Protein AF-0000000074697049 (afdb_homodimer)

Solvent-accessible surface area (backbone atoms only — not comparable to full-atom values): 15448 Å² total; per-residue (Å²): 110,64,65,55,46,63,65,65,54,44,78,46,53,39,81,73,43,80,44,75,39,44,34,41,34,37,34,29,29,38,35,47,83,48,78,50,43,39,83,18,16,36,36,32,37,38,38,30,46,59,57,49,53,80,38,57,52,47,59,34,36,73,32,64,68,71,46,24,33,32,31,96,80,17,44,59,73,53,65,72,48,30,87,90,58,46,51,61,83,63,48,69,65,58,54,52,49,53,48,52,49,40,72,70,51,67,53,55,90,63,43,61,26,61,70,49,15,47,34,48,72,77,35,45,69,60,35,44,50,51,22,33,54,42,24,70,72,50,28,41,78,59,77,84,130,110,64,66,56,46,63,65,65,54,44,78,47,54,40,80,73,44,80,45,77,39,45,36,43,32,38,34,29,30,39,37,48,83,48,78,48,43,40,82,16,16,34,36,31,38,38,38,30,46,60,55,48,54,80,39,57,53,46,58,33,34,74,33,64,66,72,45,23,32,31,32,96,82,17,45,59,72,53,67,71,49,31,85,89,57,45,50,61,82,63,48,70,65,56,53,51,48,53,49,52,48,40,72,71,50,68,51,56,91,62,45,62,26,61,70,48,16,48,34,49,73,77,36,46,67,61,35,42,53,51,22,32,52,42,26,70,72,50,27,41,80,60,77,84,130

Secondary structure (DSSP, 8-state):
-HHHHHHTT-TTEEEEEEEEEEEEEEEEEE---STTTTTSBEEEEEEE-TTTTTS--EEEESS----TTB-TTSBB--GGGSTTT--TT--HHHHHHHHHHHHHS--TTS-SSHHHHHHHHH-HHHHHHHHHHHHHHHSBPPPP-/-HHHHHHTT-TTEEEEEEEEEEEEEEEEEE---STTTTTSBEEEEEEE-TTTTTS--EEEESS----TTB-TTSBB--GGGSTTT--TT--HHHHHHHHHHHHHS--TTS-SSHHHHHHHHH-HHHHHHHHHHHHHHHSBPPPP-

Structure (mmCIF, N/CA/C/O backbone):
data_AF-0000000074697049-model_v1
#
loop_
_entity.id
_entity.type
_entity.pdbx_description
1 polymer 'E2 ubiquitin-conjugating enzyme'
#
loop_
_atom_site.group_PDB
_atom_site.id
_atom_site.type_symbol
_atom_site.label_atom_id
_atom_site.label_alt_id
_atom_site.label_comp_id
_atom_site.label_asym_id
_atom_site.label_entity_id
_atom_site.label_seq_id
_atom_site.pdbx_PDB_ins_code
_atom_site.Cartn_x
_atom_site.Cartn_y
_atom_site.Cartn_z
_atom_site.occupancy
_atom_site.B_iso_or_equiv
_atom_site.auth_seq_id
_atom_site.auth_comp_id
_atom_site.auth_asym_id
_atom_site.auth_atom_id
_atom_site.pdbx_PDB_model_num
ATOM 1 N N . GLU A 1 1 ? -8.68 19.828 -8.781 1 67.31 1 GLU A N 1
ATOM 2 C CA . GLU A 1 1 ? -8.664 20.125 -7.355 1 67.31 1 GLU A CA 1
ATOM 3 C C . GLU A 1 1 ? -7.332 20.719 -6.934 1 67.31 1 GLU A C 1
ATOM 5 O O . GLU A 1 1 ? -7.297 21.75 -6.25 1 67.31 1 GLU A O 1
ATOM 10 N N . LEU A 1 2 ? -6.266 20.266 -7.492 1 68.75 2 LEU A N 1
ATOM 11 C CA . LEU A 1 2 ? -4.953 20.766 -7.09 1 68.75 2 LEU A CA 1
ATOM 12 C C . LEU A 1 2 ? -4.754 22.203 -7.539 1 68.75 2 LEU A C 1
ATOM 14 O O . LEU A 1 2 ? -4.27 23.031 -6.77 1 68.75 2 LEU A O 1
ATOM 18 N N . GLN A 1 3 ? -5.145 22.391 -8.695 1 68.5 3 GLN A N 1
ATOM 19 C CA . GLN A 1 3 ? -4.977 23.734 -9.227 1 68.5 3 GLN A CA 1
ATOM 20 C C . GLN A 1 3 ? -5.766 24.75 -8.398 1 68.5 3 GLN A C 1
ATOM 22 O O . GLN A 1 3 ? -5.289 25.859 -8.156 1 68.5 3 GLN A O 1
ATOM 27 N N . ASP A 1 4 ? -6.945 24.328 -7.945 1 69.38 4 ASP A N 1
ATOM 28 C CA . ASP A 1 4 ? -7.77 25.219 -7.125 1 69.38 4 ASP A CA 1
ATOM 29 C C . ASP A 1 4 ? -7.102 25.484 -5.781 1 69.38 4 ASP A C 1
ATOM 31 O O . ASP A 1 4 ? -7.125 26.625 -5.293 1 69.38 4 ASP A O 1
ATOM 35 N N . ILE A 1 5 ? -6.465 24.469 -5.312 1 72.19 5 ILE A N 1
ATOM 36 C CA . ILE A 1 5 ? -5.812 24.594 -4.012 1 72.19 5 ILE A CA 1
ATOM 37 C C . ILE A 1 5 ? -4.562 25.469 -4.141 1 72.19 5 ILE A C 1
ATOM 39 O O . ILE A 1 5 ? -4.324 26.344 -3.316 1 72.19 5 ILE A O 1
ATOM 43 N N . ARG A 1 6 ? -3.918 25.266 -5.234 1 68.5 6 ARG A N 1
ATOM 44 C CA . ARG A 1 6 ? -2.709 26.047 -5.477 1 68.5 6 ARG A CA 1
ATOM 45 C C . ARG A 1 6 ? -3.047 27.5 -5.746 1 68.5 6 ARG A C 1
ATOM 47 O O . ARG A 1 6 ? -2.334 28.406 -5.297 1 68.5 6 ARG A O 1
ATOM 54 N N . SER A 1 7 ? -4.133 27.609 -6.395 1 63.84 7 SER A N 1
ATOM 55 C CA . SER A 1 7 ? -4.504 28.953 -6.812 1 63.84 7 SER A CA 1
ATOM 56 C C . SER A 1 7 ? -5.203 29.703 -5.688 1 63.84 7 SER A C 1
ATOM 58 O O . SER A 1 7 ? -5.137 30.938 -5.625 1 63.84 7 SER A O 1
ATOM 60 N N . SER A 1 8 ? -5.98 28.875 -5.016 1 60.34 8 SER A N 1
ATOM 61 C CA . SER A 1 8 ? -6.699 29.531 -3.93 1 60.34 8 SER A CA 1
ATOM 62 C C . SER A 1 8 ? -5.734 30.156 -2.924 1 60.34 8 SER A C 1
ATOM 64 O O . SER A 1 8 ? -6.125 31 -2.125 1 60.34 8 SER A O 1
ATOM 66 N N . GLY A 1 9 ? -4.461 29.922 -3.186 1 59.78 9 GLY A N 1
ATOM 67 C CA . GLY A 1 9 ? -3.482 30.562 -2.316 1 59.78 9 GLY A CA 1
ATOM 68 C C . GLY A 1 9 ? -3.633 30.156 -0.86 1 59.78 9 GLY A C 1
ATOM 69 O O . GLY A 1 9 ? -3.521 31 0.033 1 59.78 9 GLY A O 1
ATOM 70 N N . MET A 1 10 ? -4.105 29 -0.619 1 70.88 10 MET A N 1
ATOM 71 C CA . MET A 1 10 ? -4.293 28.625 0.779 1 70.88 10 MET A CA 1
ATOM 72 C C . MET A 1 10 ? -2.986 28.734 1.553 1 70.88 10 MET A C 1
ATOM 74 O O . MET A 1 10 ? -2.055 27.969 1.32 1 70.88 10 MET A O 1
ATOM 78 N N . LYS A 1 11 ? -2.859 29.797 2.318 1 83.94 11 LYS A N 1
ATOM 79 C CA . LYS A 1 11 ? -1.66 30.141 3.08 1 83.94 11 LYS A CA 1
ATOM 80 C C . LYS A 1 11 ? -1.34 29.062 4.113 1 83.94 11 LYS A C 1
ATOM 82 O O . LYS A 1 11 ? -0.195 28.938 4.551 1 83.94 11 LYS A O 1
ATOM 87 N N . ILE A 1 12 ? -2.34 28.219 4.316 1 90.25 12 ILE A N 1
ATOM 88 C CA . ILE A 1 12 ? -2.148 27.266 5.395 1 90.25 12 ILE A CA 1
ATOM 89 C C . ILE A 1 12 ? -1.612 25.953 4.828 1 90.25 12 ILE A C 1
ATOM 91 O O . ILE A 1 12 ? -1.245 25.047 5.582 1 90.25 12 ILE A O 1
ATOM 95 N N . PHE A 1 13 ? -1.578 25.734 3.516 1 91.19 13 PHE A N 1
ATOM 96 C CA . PHE A 1 13 ? -1.083 24.531 2.859 1 91.19 13 PHE A CA 1
ATOM 97 C C . PHE A 1 13 ? -0.189 24.891 1.678 1 91.19 13 PHE A C 1
ATOM 99 O O . PHE A 1 13 ? -0.663 25.422 0.673 1 91.19 13 PHE A O 1
ATOM 106 N N . ARG A 1 14 ? 1.042 24.594 1.769 1 91.06 14 ARG A N 1
ATOM 107 C CA . ARG A 1 14 ? 2.047 25.078 0.834 1 91.06 14 ARG A CA 1
ATOM 108 C C . ARG A 1 14 ? 2.965 23.953 0.37 1 91.06 14 ARG A C 1
ATOM 110 O O . ARG A 1 14 ? 2.865 22.828 0.856 1 91.06 14 ARG A O 1
ATOM 117 N N . ASP A 1 15 ? 3.768 24.312 -0.699 1 90.62 15 ASP A N 1
ATOM 118 C CA . ASP A 1 15 ? 4.805 23.406 -1.193 1 90.62 15 ASP A CA 1
ATOM 119 C C . ASP A 1 15 ? 4.223 22.047 -1.556 1 90.62 15 ASP A C 1
ATOM 121 O O . ASP A 1 15 ? 4.711 21.016 -1.09 1 90.62 15 ASP A O 1
ATOM 125 N N . ILE A 1 16 ? 3.189 22.062 -2.301 1 89.12 16 ILE A N 1
ATOM 126 C CA . ILE A 1 16 ? 2.439 20.859 -2.645 1 89.12 16 ILE A CA 1
ATOM 127 C C . ILE A 1 16 ? 3.143 20.125 -3.783 1 89.12 16 ILE A C 1
ATOM 129 O O . ILE A 1 16 ? 3.473 20.719 -4.809 1 89.12 16 ILE A O 1
ATOM 133 N N . HIS A 1 17 ? 3.51 18.859 -3.568 1 90.44 17 HIS A N 1
ATOM 134 C CA . HIS A 1 17 ? 4.039 17.938 -4.57 1 90.44 17 HIS A CA 1
ATOM 135 C C . HIS A 1 17 ? 3.068 16.797 -4.836 1 90.44 17 HIS A C 1
ATOM 137 O O . HIS A 1 17 ? 2.521 16.219 -3.9 1 90.44 17 HIS A O 1
ATOM 143 N N . VAL A 1 18 ? 2.775 16.578 -6.047 1 87.38 18 VAL A N 1
ATOM 144 C CA . VAL A 1 18 ? 1.835 15.523 -6.438 1 87.38 18 VAL A CA 1
ATOM 145 C C . VAL A 1 18 ? 2.588 14.375 -7.102 1 87.38 18 VAL A C 1
ATOM 147 O O . VAL A 1 18 ? 3.418 14.594 -7.984 1 87.38 18 VAL A O 1
ATOM 150 N N . ASP A 1 19 ? 2.4 13.258 -6.441 1 85.62 19 ASP A N 1
ATOM 151 C CA . ASP A 1 19 ? 2.961 12.031 -7.008 1 85.62 19 ASP A CA 1
ATOM 152 C C . ASP A 1 19 ? 1.862 11.031 -7.344 1 85.62 19 ASP A C 1
ATOM 154 O O . ASP A 1 19 ? 0.942 10.82 -6.551 1 85.62 19 ASP A O 1
ATOM 158 N N . GLU A 1 20 ? 1.838 10.648 -8.531 1 78.75 20 GLU A N 1
ATOM 159 C CA . GLU A 1 20 ? 0.916 9.602 -8.953 1 78.75 20 GLU A CA 1
ATOM 160 C C . GLU A 1 20 ? 1.651 8.289 -9.195 1 78.75 20 GLU A C 1
ATOM 162 O O . GLU A 1 20 ? 2.711 8.266 -9.82 1 78.75 20 GLU A O 1
ATOM 167 N N . SER A 1 21 ? 1.245 7.391 -8.312 1 75.25 21 SER A N 1
ATOM 168 C CA . SER A 1 21 ? 1.817 6.07 -8.547 1 75.25 21 SER A CA 1
ATOM 169 C C . SER A 1 21 ? 0.746 5.07 -8.977 1 75.25 21 SER A C 1
ATOM 171 O O . SER A 1 21 ? -0.396 5.145 -8.523 1 75.25 21 SER A O 1
ATOM 173 N N . SER A 1 22 ? 0.997 4.52 -10.023 1 75.62 22 SER A N 1
ATOM 174 C CA . SER A 1 22 ? 0.087 3.498 -10.531 1 75.62 22 SER A CA 1
ATOM 175 C C . SER A 1 22 ? 0.641 2.098 -10.297 1 75.62 22 SER A C 1
ATOM 177 O O . SER A 1 22 ? 1.846 1.871 -10.422 1 75.62 22 SER A O 1
ATOM 179 N N . VAL A 1 23 ? -0.183 1.458 -9.516 1 75.25 23 VAL A N 1
ATOM 180 C CA . VAL A 1 23 ? 0.177 0.053 -9.352 1 75.25 23 VAL A CA 1
ATOM 181 C C . VAL A 1 23 ? -0.684 -0.812 -10.273 1 75.25 23 VAL A C 1
ATOM 183 O O . VAL A 1 23 ? -1.892 -0.592 -10.391 1 75.25 23 VAL A O 1
ATOM 186 N N . LEU A 1 24 ? -0.025 -1.537 -11.07 1 84.06 24 LEU A N 1
ATOM 187 C CA . LEU A 1 24 ? -0.677 -2.525 -11.922 1 84.06 24 LEU A CA 1
ATOM 188 C C . LEU A 1 24 ? -0.698 -3.895 -11.25 1 84.06 24 LEU A C 1
ATOM 190 O O . LEU A 1 24 ? 0.314 -4.336 -10.703 1 84.06 24 LEU A O 1
ATOM 194 N N . ASN A 1 25 ? -1.892 -4.43 -11.094 1 89.5 25 ASN A N 1
ATOM 195 C CA . ASN A 1 25 ? -2.041 -5.754 -10.5 1 89.5 25 ASN A CA 1
ATOM 196 C C . ASN A 1 25 ? -2.637 -6.75 -11.492 1 89.5 25 ASN A C 1
ATOM 198 O O . ASN A 1 25 ? -3.66 -6.469 -12.117 1 89.5 25 ASN A O 1
ATOM 202 N N . TRP A 1 26 ? -1.925 -7.836 -11.664 1 90.31 26 TRP A N 1
ATOM 203 C CA . TRP A 1 26 ? -2.461 -8.969 -12.414 1 90.31 26 TRP A CA 1
ATOM 204 C C . TRP A 1 26 ? -2.889 -10.086 -11.469 1 90.31 26 TRP A C 1
ATOM 206 O O . TRP A 1 26 ? -2.176 -10.414 -10.516 1 90.31 26 TRP A O 1
ATOM 216 N N . GLN A 1 27 ? -4.059 -10.508 -11.648 1 94.19 27 GLN A N 1
ATOM 217 C CA . GLN A 1 27 ? -4.484 -11.734 -10.984 1 94.19 27 GLN A CA 1
ATOM 218 C C . GLN A 1 27 ? -4.723 -12.852 -11.992 1 94.19 27 GLN A C 1
ATOM 220 O O . GLN A 1 27 ? -5.316 -12.633 -13.055 1 94.19 27 GLN A O 1
ATOM 225 N N . GLY A 1 28 ? -4.16 -14.039 -11.711 1 94.31 28 GLY A N 1
ATOM 226 C CA . GLY A 1 28 ? -4.352 -15.18 -12.594 1 94.31 28 GLY A CA 1
ATOM 227 C C . GLY A 1 28 ? -4.211 -16.516 -11.883 1 94.31 28 GLY A C 1
ATOM 228 O O . GLY A 1 28 ? -3.992 -16.547 -10.664 1 94.31 28 GLY A O 1
ATOM 229 N N . LEU A 1 29 ? -4.5 -17.562 -12.625 1 96.12 29 LEU A N 1
ATOM 230 C CA . LEU A 1 29 ? -4.398 -18.922 -12.102 1 96.12 29 LEU A CA 1
ATOM 231 C C . LEU A 1 29 ? -3.191 -19.641 -12.688 1 96.12 29 LEU A C 1
ATOM 233 O O . LEU A 1 29 ? -3.055 -19.734 -13.906 1 96.12 29 LEU A O 1
ATOM 237 N N . ILE A 1 30 ? -2.262 -20.062 -11.781 1 96.5 30 ILE A N 1
ATOM 238 C CA . ILE A 1 30 ? -1.238 -21.016 -12.188 1 96.5 30 ILE A CA 1
ATOM 239 C C . ILE A 1 30 ? -1.849 -22.422 -12.281 1 96.5 30 ILE A C 1
ATOM 241 O O . ILE A 1 30 ? -2.539 -22.859 -11.367 1 96.5 30 ILE A O 1
ATOM 245 N N . VAL A 1 31 ? -1.591 -23.078 -13.391 1 96.19 31 VAL A N 1
ATOM 246 C CA . VAL A 1 31 ? -2.115 -24.422 -13.625 1 96.19 31 VAL A CA 1
ATOM 247 C C . VAL A 1 31 ? -0.96 -25.391 -13.82 1 96.19 31 VAL A C 1
ATOM 249 O O . VAL A 1 31 ? -0.598 -25.719 -14.961 1 96.19 31 VAL A O 1
ATOM 252 N N . PRO A 1 32 ? -0.444 -25.859 -12.641 1 96.19 32 PRO A N 1
ATOM 253 C CA . PRO A 1 32 ? 0.687 -26.797 -12.766 1 96.19 32 PRO A CA 1
ATOM 254 C C . PRO A 1 32 ? 0.321 -28.078 -13.5 1 96.19 32 PRO A C 1
ATOM 256 O O . PRO A 1 32 ? -0.819 -28.531 -13.414 1 96.19 32 PRO A O 1
ATOM 259 N N . GLU A 1 33 ? 1.323 -28.641 -14.172 1 94.5 33 GLU A N 1
ATOM 260 C CA . GLU A 1 33 ? 1.063 -29.812 -14.992 1 94.5 33 GLU A CA 1
ATOM 261 C C . GLU A 1 33 ? 1.49 -31.094 -14.281 1 94.5 33 GLU A C 1
ATOM 263 O O . GLU A 1 33 ? 1.071 -32.188 -14.656 1 94.5 33 GLU A O 1
ATOM 268 N N . ASN A 1 34 ? 2.318 -30.969 -13.273 1 96.12 34 ASN A N 1
ATOM 269 C CA . ASN A 1 34 ? 2.881 -32.156 -12.633 1 96.12 34 ASN A CA 1
ATOM 270 C C . ASN A 1 34 ? 2.301 -32.344 -11.234 1 96.12 34 ASN A C 1
ATOM 272 O O . ASN A 1 34 ? 1.991 -31.391 -10.539 1 96.12 34 ASN A O 1
ATOM 276 N N . PRO A 1 35 ? 2.182 -33.625 -10.891 1 96.44 35 PRO A N 1
ATOM 277 C CA . PRO A 1 35 ? 1.889 -33.875 -9.477 1 96.44 35 PRO A CA 1
ATOM 278 C C . PRO A 1 35 ? 2.969 -33.344 -8.539 1 96.44 35 PRO A C 1
ATOM 280 O O . PRO A 1 35 ? 4.133 -33.219 -8.93 1 96.44 35 PRO A O 1
ATOM 283 N N . PRO A 1 36 ? 2.557 -33 -7.344 1 98.12 36 PRO A N 1
ATOM 284 C CA . PRO A 1 36 ? 1.278 -33.188 -6.652 1 98.12 36 PRO A CA 1
ATOM 285 C C . PRO A 1 36 ? 0.331 -32 -6.84 1 98.12 36 PRO A C 1
ATOM 287 O O . PRO A 1 36 ? -0.7 -31.922 -6.168 1 98.12 36 PRO A O 1
ATOM 290 N N . TYR A 1 37 ? 0.603 -31.109 -7.777 1 98.19 37 TYR A N 1
ATOM 291 C CA . TYR A 1 37 ? -0.17 -29.875 -7.855 1 98.19 37 TYR A CA 1
ATOM 292 C C . TYR A 1 37 ? -1.067 -29.875 -9.086 1 98.19 37 TYR A C 1
ATOM 294 O O . TYR A 1 37 ? -1.893 -28.969 -9.258 1 98.19 37 TYR A O 1
ATOM 302 N N . SER A 1 38 ? -1.066 -30.844 -9.914 1 96.62 38 SER A N 1
ATOM 303 C CA . SER A 1 38 ? -1.641 -30.844 -11.258 1 96.62 38 SER A CA 1
ATOM 304 C C . SER A 1 38 ? -3.16 -30.969 -11.211 1 96.62 38 SER A C 1
ATOM 306 O O . SER A 1 38 ? -3.838 -30.75 -12.219 1 96.62 38 SER A O 1
ATOM 308 N N . LYS A 1 39 ? -3.672 -31.312 -10.055 1 96.62 39 LYS A N 1
ATOM 309 C CA . LYS A 1 39 ? -5.121 -31.484 -9.992 1 96.62 39 LYS A CA 1
ATOM 310 C C . LYS A 1 39 ? -5.805 -30.188 -9.539 1 96.62 39 LYS A C 1
ATOM 312 O O . LYS A 1 39 ? -7.027 -30.156 -9.391 1 96.62 39 LYS A O 1
ATOM 317 N N . GLY A 1 40 ? -5.102 -29.25 -9.281 1 97.5 40 GLY A N 1
ATOM 318 C CA . GLY A 1 40 ? -5.656 -27.969 -8.836 1 97.5 40 GLY A CA 1
ATOM 319 C C . GLY A 1 40 ? -5.086 -26.781 -9.586 1 97.5 40 GLY A C 1
ATOM 320 O O . GLY A 1 40 ? -4.211 -26.938 -10.438 1 97.5 40 GLY A O 1
ATOM 321 N N . ALA A 1 41 ? -5.676 -25.672 -9.406 1 98 41 ALA A N 1
ATOM 322 C CA . ALA A 1 41 ? -5.191 -24.375 -9.875 1 98 41 ALA A CA 1
ATOM 323 C C . ALA A 1 41 ? -4.938 -23.438 -8.703 1 98 41 ALA A C 1
ATOM 325 O O . ALA A 1 41 ? -5.594 -23.531 -7.66 1 98 41 ALA A O 1
ATOM 326 N N . PHE A 1 42 ? -4 -22.578 -8.883 1 98.44 42 PHE A N 1
ATOM 327 C CA . PHE A 1 42 ? -3.576 -21.734 -7.777 1 98.44 42 PHE A CA 1
ATOM 328 C C . PHE A 1 42 ? -3.576 -20.266 -8.195 1 98.44 42 PHE A C 1
ATOM 330 O O . PHE A 1 42 ? -2.85 -19.875 -9.109 1 98.44 42 PHE A O 1
ATOM 337 N N . ARG A 1 43 ? -4.375 -19.484 -7.531 1 98.19 43 ARG A N 1
ATOM 338 C CA . ARG A 1 43 ? -4.512 -18.047 -7.816 1 98.19 43 ARG A CA 1
ATOM 339 C C . ARG A 1 43 ? -3.324 -17.266 -7.273 1 98.19 43 ARG A C 1
ATOM 341 O O . ARG A 1 43 ? -2.922 -17.453 -6.125 1 98.19 43 ARG A O 1
ATOM 348 N N . ILE A 1 44 ? -2.793 -16.453 -8.164 1 97.62 44 ILE A N 1
ATOM 349 C CA . ILE A 1 44 ? -1.706 -15.586 -7.715 1 97.62 44 ILE A CA 1
ATOM 350 C C . ILE A 1 44 ? -2.016 -14.133 -8.07 1 97.62 44 ILE A C 1
ATOM 352 O O . ILE A 1 44 ? -2.791 -13.867 -8.992 1 97.62 44 ILE A O 1
ATOM 356 N N . ASP A 1 45 ? -1.479 -13.266 -7.297 1 96.5 45 ASP A N 1
ATOM 357 C CA . ASP A 1 45 ? -1.404 -11.844 -7.613 1 96.5 45 ASP A CA 1
ATOM 358 C C . ASP A 1 45 ? 0.011 -11.445 -8.023 1 96.5 45 ASP A C 1
ATOM 360 O O . ASP A 1 45 ? 0.986 -11.844 -7.387 1 96.5 45 ASP A O 1
ATOM 364 N N . ILE A 1 46 ? 0.115 -10.812 -9.102 1 94.56 46 ILE A N 1
ATOM 365 C CA . ILE A 1 46 ? 1.352 -10.148 -9.5 1 94.56 46 ILE A CA 1
ATOM 366 C C . ILE A 1 46 ? 1.181 -8.633 -9.398 1 94.56 46 ILE A C 1
ATOM 368 O O . ILE A 1 46 ? 0.409 -8.039 -10.156 1 94.56 46 ILE A O 1
ATOM 372 N N . ASN A 1 47 ? 1.891 -8.047 -8.477 1 93.06 47 ASN A N 1
ATOM 373 C CA . ASN A 1 47 ? 1.822 -6.609 -8.266 1 93.06 47 ASN A CA 1
ATOM 374 C C . ASN A 1 47 ? 3.016 -5.895 -8.891 1 93.06 47 ASN A C 1
ATOM 376 O O . ASN A 1 47 ? 4.164 -6.188 -8.562 1 93.06 47 ASN A O 1
ATOM 380 N N . PHE A 1 48 ? 2.705 -5.066 -9.844 1 90.44 48 PHE A N 1
ATOM 381 C CA . PHE A 1 48 ? 3.727 -4.238 -10.469 1 90.44 48 PHE A CA 1
ATOM 382 C C . PHE A 1 48 ? 3.812 -2.875 -9.797 1 90.44 48 PHE A C 1
ATOM 384 O O . PHE A 1 48 ? 2.869 -2.084 -9.859 1 90.44 48 PHE A O 1
ATOM 391 N N . PRO A 1 49 ? 4.93 -2.742 -9.188 1 86 49 PRO A N 1
ATOM 392 C CA . PRO A 1 49 ? 5.047 -1.443 -8.523 1 86 49 PRO A CA 1
ATOM 393 C C . PRO A 1 49 ? 5.133 -0.281 -9.508 1 86 49 PRO A C 1
ATOM 395 O O . PRO A 1 49 ? 5.301 -0.498 -10.711 1 86 49 PRO A O 1
ATOM 398 N N . ALA A 1 50 ? 5.094 0.818 -9.117 1 79.12 50 ALA A N 1
ATOM 399 C CA . ALA A 1 50 ? 5.121 2.037 -9.922 1 79.12 50 ALA A CA 1
ATOM 400 C C . ALA A 1 50 ? 6.426 2.148 -10.711 1 79.12 50 ALA A C 1
ATOM 402 O O . ALA A 1 50 ? 6.445 2.676 -11.82 1 79.12 50 ALA A O 1
ATOM 403 N N . GLU A 1 51 ? 7.492 1.581 -10.188 1 82.62 51 GLU A N 1
ATOM 404 C CA . GLU A 1 51 ? 8.812 1.693 -10.797 1 82.62 51 GLU A CA 1
ATOM 405 C C . GLU A 1 51 ? 9.07 0.541 -11.766 1 82.62 51 GLU A C 1
ATOM 407 O O . GLU A 1 51 ? 10.156 0.438 -12.336 1 82.62 51 GLU A O 1
ATOM 412 N N . TYR A 1 52 ? 8.094 -0.334 -11.852 1 87.38 52 TYR A N 1
ATOM 413 C CA . TYR A 1 52 ? 8.242 -1.36 -12.883 1 87.38 52 TYR A CA 1
ATOM 414 C C . TYR A 1 52 ? 8.438 -0.733 -14.258 1 87.38 52 TYR A C 1
ATOM 416 O O . TYR A 1 52 ? 7.727 0.205 -14.625 1 87.38 52 TYR A O 1
ATOM 424 N N . PRO A 1 53 ? 9.453 -1.196 -14.953 1 88.44 53 PRO A N 1
ATOM 425 C CA . PRO A 1 53 ? 10.203 -2.447 -14.828 1 88.44 53 PRO A CA 1
ATOM 426 C C . PRO A 1 53 ? 11.555 -2.256 -14.148 1 88.44 53 PRO A C 1
ATOM 428 O O . PRO A 1 53 ? 12.383 -3.172 -14.148 1 88.44 53 PRO A O 1
ATOM 431 N N . PHE A 1 54 ? 11.766 -1.13 -13.555 1 89.75 54 PHE A N 1
ATOM 432 C CA . PHE A 1 54 ? 13.047 -0.91 -12.891 1 89.75 54 PHE A CA 1
ATOM 433 C C . PHE A 1 54 ? 13.109 -1.664 -11.57 1 89.75 54 PHE A C 1
ATOM 435 O O . PHE A 1 54 ? 14.195 -1.983 -11.078 1 89.75 54 PHE A O 1
ATOM 442 N N . LYS A 1 55 ? 11.914 -1.929 -10.992 1 90.25 55 LYS A N 1
ATOM 443 C CA . LYS A 1 55 ? 11.773 -2.811 -9.844 1 90.25 55 LYS A CA 1
ATOM 444 C C . LYS A 1 55 ? 10.945 -4.047 -10.195 1 90.25 55 LYS A C 1
ATOM 446 O O . LYS A 1 55 ? 10.031 -3.973 -11.016 1 90.25 55 LYS A O 1
ATOM 451 N N . PRO A 1 56 ? 11.281 -5.078 -9.578 1 94.75 56 PRO A N 1
ATOM 452 C CA . PRO A 1 56 ? 10.555 -6.309 -9.914 1 94.75 56 PRO A CA 1
ATOM 453 C C . PRO A 1 56 ? 9.133 -6.324 -9.375 1 94.75 56 PRO A C 1
ATOM 455 O O . PRO A 1 56 ? 8.82 -5.609 -8.422 1 94.75 56 PRO A O 1
ATOM 458 N N . PRO A 1 57 ? 8.281 -7.125 -10 1 94.56 57 PRO A N 1
ATOM 459 C CA . PRO A 1 57 ? 6.961 -7.363 -9.422 1 94.56 57 PRO A CA 1
ATOM 460 C C . PRO A 1 57 ? 7.016 -8.227 -8.164 1 94.56 57 PRO A C 1
ATOM 462 O O . PRO A 1 57 ? 8.047 -8.836 -7.875 1 94.56 57 PRO A O 1
ATOM 465 N N . LYS A 1 58 ? 5.965 -8.156 -7.414 1 94.88 58 LYS A N 1
ATOM 466 C CA . LYS A 1 58 ? 5.77 -9.031 -6.262 1 94.88 58 LYS A CA 1
ATOM 467 C C . LYS A 1 58 ? 4.699 -10.086 -6.543 1 94.88 58 LYS A C 1
ATOM 469 O O . LYS A 1 58 ? 3.629 -9.766 -7.066 1 94.88 58 LYS A O 1
ATOM 474 N N . ILE A 1 59 ? 5.02 -11.312 -6.242 1 96.69 59 ILE A N 1
ATOM 475 C CA . ILE A 1 59 ? 4.078 -12.398 -6.469 1 96.69 59 ILE A CA 1
ATOM 476 C C . ILE A 1 59 ? 3.553 -12.914 -5.129 1 96.69 59 ILE A C 1
ATOM 478 O O . ILE A 1 59 ? 4.324 -13.117 -4.188 1 96.69 59 ILE A O 1
ATOM 482 N N . THR A 1 60 ? 2.24 -13.016 -5.031 1 97.75 60 THR A N 1
ATOM 483 C CA . THR A 1 60 ? 1.608 -13.562 -3.84 1 97.75 60 THR A CA 1
ATOM 484 C C . THR A 1 60 ? 0.586 -14.633 -4.215 1 97.75 60 THR A C 1
ATOM 486 O O . THR A 1 60 ? -0.3 -14.391 -5.039 1 97.75 60 THR A O 1
ATOM 489 N N . PHE A 1 61 ? 0.727 -15.781 -3.621 1 98.31 61 PHE A N 1
ATOM 490 C CA . PHE A 1 61 ? -0.289 -16.812 -3.781 1 98.31 61 PHE A CA 1
ATOM 491 C C . PHE A 1 61 ? -1.533 -16.484 -2.965 1 98.31 61 PHE A C 1
ATOM 493 O O . PHE A 1 61 ? -1.444 -16.234 -1.761 1 98.31 61 PHE A O 1
ATOM 500 N N . LYS A 1 62 ? -2.637 -16.406 -3.594 1 97.62 62 LYS A N 1
ATOM 501 C CA . LYS A 1 62 ? -3.916 -16.219 -2.918 1 97.62 62 LYS A CA 1
ATOM 502 C C . LYS A 1 62 ? -4.547 -17.547 -2.537 1 97.62 62 LYS A C 1
ATOM 504 O O . LYS A 1 62 ? -5.258 -17.641 -1.535 1 97.62 62 LYS A O 1
ATOM 509 N N . THR A 1 63 ? -4.289 -18.547 -3.381 1 98.25 63 THR A N 1
ATOM 510 C CA . THR A 1 63 ? -4.672 -19.922 -3.049 1 98.25 63 THR A CA 1
ATOM 511 C C . THR A 1 63 ? -3.57 -20.609 -2.252 1 98.25 63 THR A C 1
ATOM 513 O O . THR A 1 63 ? -2.402 -20.578 -2.643 1 98.25 63 THR A O 1
ATOM 516 N N . LYS A 1 64 ? -3.961 -21.25 -1.16 1 97.94 64 LYS A N 1
ATOM 517 C CA . LYS A 1 64 ? -2.984 -21.969 -0.341 1 97.94 64 LYS A CA 1
ATOM 518 C C . LYS A 1 64 ? -2.32 -23.094 -1.13 1 97.94 64 LYS A C 1
ATOM 520 O O . LYS A 1 64 ? -2.979 -23.781 -1.915 1 97.94 64 LYS A O 1
ATOM 525 N N . ILE A 1 65 ? -1.05 -23.25 -0.866 1 98.56 65 ILE A N 1
ATOM 526 C CA . ILE A 1 65 ? -0.316 -24.328 -1.519 1 98.56 65 ILE A CA 1
ATOM 527 C C . ILE A 1 65 ? 0.671 -24.953 -0.534 1 98.56 65 ILE A C 1
ATOM 529 O O . ILE A 1 65 ? 1.303 -24.25 0.253 1 98.56 65 ILE A O 1
ATOM 533 N N . TYR A 1 66 ? 0.706 -26.281 -0.512 1 98.56 66 TYR A N 1
ATOM 534 C CA . TYR A 1 66 ? 1.669 -27.031 0.277 1 98.56 66 TYR A CA 1
ATOM 535 C C . TYR A 1 66 ? 3.018 -27.109 -0.43 1 98.56 66 TYR A C 1
ATOM 537 O O . TYR A 1 66 ? 3.27 -28.031 -1.202 1 98.56 66 TYR A O 1
ATOM 545 N N . HIS A 1 67 ? 3.912 -26.156 -0.214 1 98.56 67 HIS A N 1
ATOM 546 C CA . HIS A 1 67 ? 5.172 -26.031 -0.938 1 98.56 67 HIS A CA 1
ATOM 547 C C . HIS A 1 67 ? 6.254 -25.406 -0.06 1 98.56 67 HIS A C 1
ATOM 549 O O . HIS A 1 67 ? 6.004 -24.406 0.63 1 98.56 67 HIS A O 1
ATOM 555 N N . PRO A 1 68 ? 7.434 -25.922 -0.098 1 98.25 68 PRO A N 1
ATOM 556 C CA . PRO A 1 68 ? 8.492 -25.453 0.803 1 98.25 68 PRO A CA 1
ATOM 557 C C . PRO A 1 68 ? 8.891 -24 0.542 1 98.25 68 PRO A C 1
ATOM 559 O O . PRO A 1 68 ? 9.391 -23.328 1.443 1 98.25 68 PRO A O 1
ATOM 562 N N . ASN A 1 69 ? 8.727 -23.5 -0.712 1 97.88 69 ASN A N 1
ATOM 563 C CA . ASN A 1 69 ? 9.266 -22.188 -1.093 1 97.88 69 ASN A CA 1
ATOM 564 C C . ASN A 1 69 ? 8.172 -21.125 -1.118 1 97.88 69 ASN A C 1
ATOM 566 O O . ASN A 1 69 ? 8.398 -20.016 -1.597 1 97.88 69 ASN A O 1
ATOM 570 N N . ILE A 1 70 ? 6.98 -21.453 -0.66 1 98.06 70 ILE A N 1
ATOM 571 C CA . ILE A 1 70 ? 5.855 -20.531 -0.543 1 98.06 70 ILE A CA 1
ATOM 572 C C . ILE A 1 70 ? 5.336 -20.531 0.893 1 98.06 70 ILE A C 1
ATOM 574 O O . ILE A 1 70 ? 4.938 -21.578 1.416 1 98.06 70 ILE A O 1
ATOM 578 N N . ASP A 1 71 ? 5.305 -19.391 1.482 1 97 71 ASP A N 1
ATOM 579 C CA . ASP A 1 71 ? 4.969 -19.406 2.904 1 97 71 ASP A CA 1
ATOM 580 C C . ASP A 1 71 ? 3.459 -19.328 3.113 1 97 71 ASP A C 1
ATOM 582 O O . ASP A 1 71 ? 2.691 -19.328 2.146 1 97 71 ASP A O 1
ATOM 586 N N . GLU A 1 72 ? 3.059 -19.297 4.348 1 94.75 72 GLU A N 1
ATOM 587 C CA . GLU A 1 72 ? 1.644 -19.391 4.695 1 94.75 72 GLU A CA 1
ATOM 588 C C . GLU A 1 72 ? 0.884 -18.141 4.242 1 94.75 72 GLU A C 1
ATOM 590 O O . GLU A 1 72 ? -0.336 -18.188 4.066 1 94.75 72 GLU A O 1
ATOM 595 N N . LYS A 1 73 ? 1.57 -17.078 4.039 1 94.94 73 LYS A N 1
ATOM 596 C CA . LYS A 1 73 ? 0.94 -15.828 3.619 1 94.94 73 LYS A CA 1
ATOM 597 C C . LYS A 1 73 ? 0.919 -15.711 2.098 1 94.94 73 LYS A C 1
ATOM 599 O O . LYS A 1 73 ? 0.392 -14.734 1.554 1 94.94 73 LYS A O 1
ATOM 604 N N . GLY A 1 74 ? 1.545 -16.625 1.427 1 97.75 74 GLY A N 1
ATOM 605 C CA . GLY A 1 74 ? 1.525 -16.672 -0.027 1 97.75 74 GLY A CA 1
ATOM 606 C C . GLY A 1 74 ? 2.764 -16.078 -0.662 1 97.75 74 GLY A C 1
ATOM 607 O O . GLY A 1 74 ? 2.873 -16.016 -1.889 1 97.75 74 GLY A O 1
ATOM 608 N N . GLN A 1 75 ? 3.715 -15.617 0.172 1 96.5 75 GLN A N 1
ATOM 609 C CA . GLN A 1 75 ? 4.957 -15.07 -0.366 1 96.5 75 GLN A CA 1
ATOM 610 C C . GLN A 1 75 ? 5.824 -16.172 -0.978 1 96.5 75 GLN A C 1
ATOM 612 O O . GLN A 1 75 ? 5.855 -17.297 -0.476 1 96.5 75 GLN A O 1
ATOM 617 N N . VAL A 1 76 ? 6.543 -15.812 -2.031 1 96.75 76 VAL A N 1
ATOM 618 C CA . VAL A 1 76 ? 7.332 -16.812 -2.752 1 96.75 76 VAL A CA 1
ATOM 619 C C . VAL A 1 76 ? 8.805 -16.375 -2.771 1 96.75 76 VAL A C 1
ATOM 621 O O . VAL A 1 76 ? 9.109 -15.195 -2.891 1 96.75 76 VAL A O 1
ATOM 624 N N . CYS A 1 77 ? 9.586 -17.344 -2.621 1 91.69 77 CYS A N 1
ATOM 625 C CA . CYS A 1 77 ? 11.008 -17.125 -2.875 1 91.69 77 CYS A CA 1
ATOM 626 C C . CYS A 1 77 ? 11.367 -17.516 -4.305 1 91.69 77 CYS A C 1
ATOM 628 O O . CYS A 1 77 ? 11.5 -18.688 -4.621 1 91.69 77 CYS A O 1
ATOM 630 N N . LEU A 1 78 ? 11.531 -16.547 -5.176 1 94.75 78 LEU A N 1
ATOM 631 C CA . LEU A 1 78 ? 11.859 -16.734 -6.586 1 94.75 78 LEU A CA 1
ATOM 632 C C . LEU A 1 78 ? 13.039 -15.852 -6.992 1 94.75 78 LEU A C 1
ATOM 634 O O . LEU A 1 78 ? 12.906 -14.625 -7.059 1 94.75 78 LEU A O 1
ATOM 638 N N . PRO A 1 79 ? 14.102 -16.406 -7.32 1 93.69 79 PRO A N 1
ATOM 639 C CA . PRO A 1 79 ? 15.32 -15.641 -7.578 1 93.69 79 PRO A CA 1
ATOM 640 C C . PRO A 1 79 ? 15.141 -14.609 -8.688 1 93.69 79 PRO A C 1
ATOM 642 O O . PRO A 1 79 ? 15.656 -13.5 -8.594 1 93.69 79 PRO A O 1
ATOM 645 N N . ILE A 1 80 ? 14.484 -14.914 -9.742 1 95.62 80 ILE A N 1
ATOM 646 C CA . ILE A 1 80 ? 14.391 -14.094 -10.938 1 95.62 80 ILE A CA 1
ATOM 647 C C . ILE A 1 80 ? 13.789 -12.734 -10.586 1 95.62 80 ILE A C 1
ATOM 649 O O . ILE A 1 80 ? 13.992 -11.75 -11.305 1 95.62 80 ILE A O 1
ATOM 653 N N . ILE A 1 81 ? 12.969 -12.602 -9.477 1 95.88 81 ILE A N 1
ATOM 654 C CA . ILE A 1 81 ? 12.336 -11.328 -9.141 1 95.88 81 ILE A CA 1
ATOM 655 C C . ILE A 1 81 ? 12.984 -10.75 -7.887 1 95.88 81 ILE A C 1
ATOM 657 O O . ILE A 1 81 ? 12.438 -9.844 -7.258 1 95.88 81 ILE A O 1
ATOM 661 N N . SER A 1 82 ? 14.062 -11.328 -7.418 1 93.88 82 SER A N 1
ATOM 662 C CA . SER A 1 82 ? 14.82 -10.703 -6.332 1 93.88 82 SER A CA 1
ATOM 663 C C . SER A 1 82 ? 15.508 -9.43 -6.801 1 93.88 82 SER A C 1
ATOM 665 O O . SER A 1 82 ? 15.969 -9.352 -7.945 1 93.88 82 SER A O 1
ATOM 667 N N . PRO A 1 83 ? 15.57 -8.5 -5.914 1 90.06 83 PRO A N 1
ATOM 668 C CA . PRO A 1 83 ? 16.203 -7.238 -6.305 1 90.06 83 PRO A CA 1
ATOM 669 C C . PRO A 1 83 ? 17.625 -7.426 -6.84 1 90.06 83 PRO A C 1
ATOM 671 O O . PRO A 1 83 ? 18.047 -6.703 -7.746 1 90.06 83 PRO A O 1
ATOM 674 N N . GLU A 1 84 ? 18.312 -8.453 -6.418 1 93.12 84 GLU A N 1
ATOM 675 C CA . GLU A 1 84 ? 19.688 -8.703 -6.812 1 93.12 84 GLU A CA 1
ATOM 676 C C . GLU A 1 84 ? 19.766 -9.312 -8.211 1 93.12 84 GLU A C 1
ATOM 678 O O . GLU A 1 84 ? 20.75 -9.133 -8.922 1 93.12 84 GLU A O 1
ATOM 683 N N . ASN A 1 85 ? 18.734 -9.961 -8.648 1 95.5 85 ASN A N 1
ATOM 684 C CA . ASN A 1 85 ? 18.797 -10.734 -9.883 1 95.5 85 ASN A CA 1
ATOM 685 C C . ASN A 1 85 ? 17.875 -10.141 -10.961 1 95.5 85 ASN A C 1
ATOM 687 O O . ASN A 1 85 ? 17.984 -10.484 -12.133 1 95.5 85 ASN A O 1
ATOM 691 N N . TRP A 1 86 ? 17.078 -9.148 -10.617 1 95.94 86 TRP A N 1
ATOM 692 C CA . TRP A 1 86 ? 16.062 -8.633 -11.523 1 95.94 86 TRP A CA 1
ATOM 693 C C . TRP A 1 86 ? 16.688 -7.801 -12.633 1 95.94 86 TRP A C 1
ATOM 695 O O . TRP A 1 86 ? 17.594 -7.004 -12.383 1 95.94 86 TRP A O 1
ATOM 705 N N . LYS A 1 87 ? 16.203 -8.039 -13.867 1 93.56 87 LYS A N 1
ATOM 706 C CA . LYS A 1 87 ? 16.547 -7.227 -15.031 1 93.56 87 LYS A CA 1
ATOM 707 C C . LYS A 1 87 ? 15.312 -6.574 -15.633 1 93.56 87 LYS A C 1
ATOM 709 O O . LYS A 1 87 ? 14.312 -7.25 -15.898 1 93.56 87 LYS A O 1
ATOM 714 N N . PRO A 1 88 ? 15.422 -5.309 -15.891 1 92.56 88 PRO A N 1
ATOM 715 C CA . PRO A 1 88 ? 14.258 -4.613 -16.453 1 92.56 88 PRO A CA 1
ATOM 716 C C . PRO A 1 88 ? 13.734 -5.266 -17.719 1 92.56 88 PRO A C 1
ATOM 718 O O . PRO A 1 88 ? 12.539 -5.164 -18.031 1 92.56 88 PRO A O 1
ATOM 721 N N . ALA A 1 89 ? 14.594 -5.992 -18.375 1 92.62 89 ALA A N 1
ATOM 722 C CA . ALA A 1 89 ? 14.211 -6.629 -19.625 1 92.62 89 ALA A CA 1
ATOM 723 C C . ALA A 1 89 ? 13.484 -7.945 -19.375 1 92.62 89 ALA A C 1
ATOM 725 O O . ALA A 1 89 ? 12.922 -8.539 -20.297 1 92.62 89 ALA A O 1
ATOM 726 N N . THR A 1 90 ? 13.406 -8.383 -18.094 1 93.75 90 THR A N 1
ATOM 727 C CA . THR A 1 90 ? 12.742 -9.648 -17.797 1 93.75 90 THR A CA 1
ATOM 728 C C . THR A 1 90 ? 11.258 -9.57 -18.125 1 93.75 90 THR A C 1
ATOM 730 O O . THR A 1 90 ? 10.555 -8.68 -17.641 1 93.75 90 THR A O 1
ATOM 733 N N . LYS A 1 91 ? 10.828 -10.516 -18.922 1 89.62 91 LYS A N 1
ATOM 734 C CA . LYS A 1 91 ? 9.414 -10.547 -19.297 1 89.62 91 LYS A CA 1
ATOM 735 C C . LYS A 1 91 ? 8.578 -11.289 -18.266 1 89.62 91 LYS A C 1
ATOM 737 O O . LYS A 1 91 ? 9.07 -12.203 -17.609 1 89.62 91 LYS A O 1
ATOM 742 N N . THR A 1 92 ? 7.32 -10.844 -18.156 1 91.56 92 THR A N 1
ATOM 743 C CA . THR A 1 92 ? 6.41 -11.453 -17.203 1 91.56 92 THR A CA 1
ATOM 744 C C . THR A 1 92 ? 6.258 -12.945 -17.469 1 91.56 92 THR A C 1
ATOM 746 O O . THR A 1 92 ? 6.129 -13.742 -16.531 1 91.56 92 THR A O 1
ATOM 749 N N . ASP A 1 93 ? 6.258 -13.328 -18.719 1 90.75 93 ASP A N 1
ATOM 750 C CA . ASP A 1 93 ? 6.145 -14.742 -19.047 1 90.75 93 ASP A CA 1
ATOM 751 C C . ASP A 1 93 ? 7.328 -15.531 -18.5 1 90.75 93 ASP A C 1
ATOM 753 O O . ASP A 1 93 ? 7.176 -16.672 -18.062 1 90.75 93 ASP A O 1
ATOM 757 N N . GLN A 1 94 ? 8.562 -14.961 -18.484 1 92.94 94 GLN A N 1
ATOM 758 C CA . GLN A 1 94 ? 9.727 -15.602 -17.891 1 92.94 94 GLN A CA 1
ATOM 759 C C . GLN A 1 94 ? 9.539 -15.805 -16.391 1 92.94 94 GLN A C 1
ATOM 761 O O . GLN A 1 94 ? 9.922 -16.844 -15.844 1 92.94 94 GLN A O 1
ATOM 766 N N . VAL A 1 95 ? 8.945 -14.805 -15.781 1 95.25 95 VAL A N 1
ATOM 767 C CA . VAL A 1 95 ? 8.672 -14.867 -14.352 1 95.25 95 VAL A CA 1
ATOM 768 C C . VAL A 1 95 ? 7.699 -16.016 -14.055 1 95.25 95 VAL A C 1
ATOM 770 O O . VAL A 1 95 ? 7.934 -16.812 -13.156 1 95.25 95 VAL A O 1
ATOM 773 N N . ILE A 1 96 ? 6.68 -16.125 -14.914 1 94.75 96 ILE A N 1
ATOM 774 C CA . ILE A 1 96 ? 5.66 -17.156 -14.734 1 94.75 96 ILE A CA 1
ATOM 775 C C . ILE A 1 96 ? 6.273 -18.531 -14.961 1 94.75 96 ILE A C 1
ATOM 777 O O . ILE A 1 96 ? 6.016 -19.469 -14.195 1 94.75 96 ILE A O 1
ATOM 781 N N . GLN A 1 97 ? 7.094 -18.609 -15.914 1 94 97 GLN A N 1
ATOM 782 C CA . GLN A 1 97 ? 7.758 -19.891 -16.203 1 94 97 GLN A CA 1
ATOM 783 C C . GLN A 1 97 ? 8.664 -20.297 -15.047 1 94 97 GLN A C 1
ATOM 785 O O . GLN A 1 97 ? 8.664 -21.469 -14.648 1 94 97 GLN A O 1
ATOM 790 N N . ALA A 1 98 ? 9.414 -19.391 -14.516 1 95.88 98 ALA A N 1
ATOM 791 C CA . ALA A 1 98 ? 10.289 -19.672 -13.375 1 95.88 98 ALA A CA 1
ATOM 792 C C . ALA A 1 98 ? 9.477 -20.109 -12.164 1 95.88 98 ALA A C 1
ATOM 794 O O . ALA A 1 98 ? 9.891 -21.016 -11.43 1 95.88 98 ALA A O 1
ATOM 795 N N . LEU A 1 99 ? 8.328 -19.469 -12.016 1 97.12 99 LEU A N 1
ATOM 796 C CA . LEU A 1 99 ? 7.449 -19.812 -10.898 1 97.12 99 LEU A CA 1
ATOM 797 C C . LEU A 1 99 ? 6.934 -21.234 -11.039 1 97.12 99 LEU A C 1
ATOM 799 O O . LEU A 1 99 ? 6.973 -22.016 -10.078 1 97.12 99 LEU A O 1
ATOM 803 N N . VAL A 1 100 ? 6.477 -21.594 -12.219 1 96.44 100 VAL A N 1
ATOM 804 C CA . VAL A 1 100 ? 5.957 -22.938 -12.453 1 96.44 100 VAL A CA 1
ATOM 805 C C . VAL A 1 100 ? 7.078 -23.953 -12.273 1 96.44 100 VAL A C 1
ATOM 807 O O . VAL A 1 100 ? 6.859 -25.031 -11.711 1 96.44 100 VAL A O 1
ATOM 810 N N . ALA A 1 101 ? 8.266 -23.609 -12.773 1 96.38 101 ALA A N 1
ATOM 811 C CA . ALA A 1 101 ? 9.414 -24.484 -12.578 1 96.38 101 ALA A CA 1
ATOM 812 C C . ALA A 1 101 ? 9.68 -24.734 -11.102 1 96.38 101 ALA A C 1
ATOM 814 O O . ALA A 1 101 ? 9.945 -25.875 -10.695 1 96.38 101 ALA A O 1
ATOM 815 N N . LEU A 1 102 ? 9.594 -23.703 -10.289 1 97.31 102 LEU A N 1
ATOM 816 C CA . LEU A 1 102 ? 9.789 -23.828 -8.852 1 97.31 102 LEU A CA 1
ATOM 817 C C . LEU A 1 102 ? 8.719 -24.719 -8.234 1 97.31 102 LEU A C 1
ATOM 819 O O . LEU A 1 102 ? 9.016 -25.531 -7.359 1 97.31 102 LEU A O 1
ATOM 823 N N . ILE A 1 103 ? 7.473 -24.516 -8.648 1 97.69 103 ILE A N 1
ATOM 824 C CA . ILE A 1 103 ? 6.363 -25.312 -8.133 1 97.69 103 ILE A CA 1
ATOM 825 C C . ILE A 1 103 ? 6.621 -26.797 -8.414 1 97.69 103 ILE A C 1
ATOM 827 O O . ILE A 1 103 ? 6.406 -27.641 -7.547 1 97.69 103 ILE A O 1
ATOM 831 N N . HIS A 1 104 ? 7.137 -27.125 -9.594 1 97.19 104 HIS A N 1
ATOM 832 C CA . HIS A 1 104 ? 7.371 -28.5 -10 1 97.19 104 HIS A CA 1
ATOM 833 C C . HIS A 1 104 ? 8.602 -29.078 -9.305 1 97.19 104 HIS A C 1
ATOM 835 O O . HIS A 1 104 ? 8.68 -30.281 -9.07 1 97.19 104 HIS A O 1
ATOM 841 N N . ASP A 1 105 ? 9.555 -28.188 -9.094 1 96.81 105 ASP A N 1
ATOM 842 C CA . ASP A 1 105 ? 10.82 -28.625 -8.523 1 96.81 105 ASP A CA 1
ATOM 843 C C . ASP A 1 105 ? 11.219 -27.766 -7.328 1 96.81 105 ASP A C 1
ATOM 845 O O . ASP A 1 105 ? 12.062 -26.875 -7.453 1 96.81 105 ASP A O 1
ATOM 849 N N . PRO A 1 106 ? 10.656 -28.078 -6.117 1 97.38 106 PRO A N 1
ATOM 850 C CA . PRO A 1 106 ? 10.953 -27.297 -4.918 1 97.38 106 PRO A CA 1
ATOM 851 C C . PRO A 1 106 ? 12.438 -27.25 -4.586 1 97.38 106 PRO A C 1
ATOM 853 O O . PRO A 1 106 ? 13.188 -28.172 -4.949 1 97.38 106 PRO A O 1
ATOM 856 N N . GLU A 1 107 ? 12.852 -26.188 -4.004 1 95.81 107 GLU A N 1
ATOM 857 C CA . GLU A 1 107 ? 14.227 -26 -3.553 1 95.81 107 GLU A CA 1
ATOM 858 C C . GLU A 1 107 ? 14.312 -26 -2.029 1 95.81 107 GLU A C 1
ATOM 860 O O . GLU A 1 107 ? 14.359 -24.938 -1.404 1 95.81 107 GLU A O 1
ATOM 865 N N . PRO A 1 108 ? 14.445 -27.188 -1.429 1 96.06 108 PRO A N 1
ATOM 866 C CA . PRO A 1 108 ? 14.43 -27.297 0.032 1 96.06 108 PRO A CA 1
ATOM 867 C C . PRO A 1 108 ? 15.617 -26.594 0.688 1 96.06 108 PRO A C 1
ATOM 869 O O . PRO A 1 108 ? 15.594 -26.328 1.895 1 96.06 108 PRO A O 1
ATOM 872 N N . GLU A 1 109 ? 16.641 -26.234 -0.134 1 94.19 109 GLU A N 1
ATOM 873 C CA . GLU A 1 109 ? 17.844 -25.594 0.393 1 94.19 109 GLU A CA 1
ATOM 874 C C . GLU A 1 109 ? 17.594 -24.109 0.681 1 94.19 109 GLU A C 1
ATOM 876 O O . GLU A 1 109 ? 18.375 -23.469 1.378 1 94.19 109 GLU A O 1
ATOM 881 N N . HIS A 1 110 ? 16.531 -23.516 0.171 1 92.12 110 HIS A N 1
ATOM 882 C CA . HIS A 1 110 ? 16.125 -22.141 0.385 1 92.12 110 HIS A CA 1
ATOM 883 C C . HIS A 1 110 ? 14.648 -22.047 0.79 1 92.12 110 HIS A C 1
ATOM 885 O O . HIS A 1 110 ? 13.844 -21.422 0.096 1 92.12 110 HIS A O 1
ATOM 891 N N . PRO A 1 111 ? 14.312 -22.656 1.935 1 95.62 111 PRO A N 1
ATOM 892 C CA . PRO A 1 111 ? 12.898 -22.828 2.287 1 95.62 111 PRO A CA 1
ATOM 893 C C . PRO A 1 111 ? 12.305 -21.578 2.939 1 95.62 111 PRO A C 1
ATOM 895 O O . PRO A 1 111 ? 13 -20.875 3.682 1 95.62 111 PRO A O 1
ATOM 898 N N . LEU A 1 112 ? 11.086 -21.297 2.611 1 96.38 112 LEU A N 1
ATOM 899 C CA . LEU A 1 112 ? 10.273 -20.359 3.391 1 96.38 112 LEU A CA 1
ATOM 900 C C . LEU A 1 112 ? 9.5 -21.109 4.477 1 96.38 112 LEU A C 1
ATOM 902 O O . LEU A 1 112 ? 9.094 -20.5 5.473 1 96.38 112 LEU A O 1
ATOM 906 N N . ARG A 1 113 ? 9.266 -22.422 4.234 1 96.94 113 ARG A N 1
ATOM 907 C CA . ARG A 1 113 ? 8.68 -23.328 5.215 1 96.94 113 ARG A CA 1
ATOM 908 C C . ARG A 1 113 ? 9.617 -24.484 5.531 1 96.94 113 ARG A C 1
ATOM 910 O O . ARG A 1 113 ? 9.648 -25.484 4.812 1 96.94 113 ARG A O 1
ATOM 917 N N . GLY A 1 114 ? 10.266 -24.344 6.617 1 96.5 114 GLY A N 1
ATOM 918 C CA . GLY A 1 114 ? 11.297 -25.312 6.992 1 96.5 114 GLY A CA 1
ATOM 919 C C . GLY A 1 114 ? 10.75 -26.703 7.234 1 96.5 114 GLY A C 1
ATOM 920 O O . GLY A 1 114 ? 11.406 -27.688 6.906 1 96.5 114 GLY A O 1
ATOM 921 N N . ASP A 1 115 ? 9.609 -26.703 7.824 1 97.94 115 ASP A N 1
ATOM 922 C CA . ASP A 1 115 ? 9 -28 8.109 1 97.94 115 ASP A CA 1
ATOM 923 C C . ASP A 1 115 ? 8.688 -28.75 6.816 1 97.94 115 ASP A C 1
ATOM 925 O O . ASP A 1 115 ? 8.953 -29.953 6.711 1 97.94 115 ASP A O 1
ATOM 929 N N . LEU A 1 116 ? 8.188 -28.094 5.824 1 98.31 116 LEU A N 1
ATOM 930 C CA . LEU A 1 116 ? 7.883 -28.734 4.547 1 98.31 116 LEU A CA 1
ATOM 931 C C . LEU A 1 116 ? 9.164 -29.109 3.807 1 98.31 116 LEU A C 1
ATOM 933 O O . LEU A 1 116 ? 9.211 -30.141 3.129 1 98.31 116 LEU A O 1
ATOM 937 N N . ALA A 1 117 ? 10.164 -28.266 3.936 1 98.31 117 ALA A N 1
ATOM 938 C CA . ALA A 1 117 ? 11.453 -28.578 3.33 1 98.31 117 ALA A CA 1
ATOM 939 C C . ALA A 1 117 ? 12.039 -29.859 3.914 1 98.31 117 ALA A C 1
ATOM 941 O O . ALA A 1 117 ? 12.57 -30.703 3.182 1 98.31 117 ALA A O 1
ATOM 942 N N . GLU A 1 118 ? 11.93 -29.969 5.176 1 98.31 118 GLU A N 1
ATOM 943 C CA . GLU A 1 118 ? 12.406 -31.172 5.844 1 98.31 118 GLU A CA 1
ATOM 944 C C . GLU A 1 118 ? 11.633 -32.406 5.387 1 98.3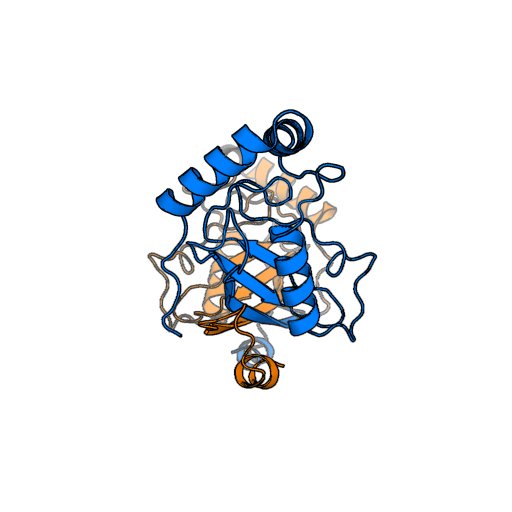1 118 GLU A C 1
ATOM 946 O O . GLU A 1 118 ? 12.219 -33.438 5.074 1 98.31 118 GLU A O 1
ATOM 951 N N . GLU A 1 119 ? 10.344 -32.25 5.344 1 98.56 119 GLU A N 1
ATOM 952 C CA . GLU A 1 119 ? 9.516 -33.375 4.879 1 98.56 119 GLU A CA 1
ATOM 953 C C . GLU A 1 119 ? 9.844 -33.719 3.434 1 98.56 119 GLU A C 1
ATOM 955 O O . GLU A 1 119 ? 9.961 -34.906 3.1 1 98.56 119 GLU A O 1
ATOM 960 N N . TYR A 1 120 ? 10.086 -32.781 2.594 1 98.5 120 TYR A N 1
ATOM 961 C CA . TYR A 1 120 ? 10.422 -32.969 1.187 1 98.5 120 TYR A CA 1
ATOM 962 C C . TYR A 1 120 ? 11.734 -33.719 1.038 1 98.5 120 TYR A C 1
ATOM 964 O O . TYR A 1 120 ? 11.883 -34.562 0.149 1 98.5 120 TYR A O 1
ATOM 972 N N . THR A 1 121 ? 12.664 -33.438 1.974 1 98.12 121 THR A N 1
ATOM 973 C CA . THR A 1 121 ? 14.016 -33.969 1.884 1 98.12 121 THR A CA 1
ATOM 974 C C . THR A 1 121 ? 14.086 -35.344 2.551 1 98.12 121 THR A C 1
ATOM 976 O O . THR A 1 121 ? 14.711 -36.25 2.025 1 98.12 121 THR A O 1
ATOM 979 N N . LYS A 1 122 ? 13.375 -35.562 3.619 1 98.06 122 LYS A N 1
ATOM 980 C CA . LYS A 1 122 ? 13.547 -36.75 4.445 1 98.06 122 LYS A CA 1
ATOM 981 C C . LYS A 1 122 ? 12.477 -37.812 4.141 1 98.06 122 LYS A C 1
ATOM 983 O O . LYS A 1 122 ? 12.688 -39 4.359 1 98.06 122 LYS A O 1
ATOM 988 N N . ASP A 1 123 ? 11.344 -37.312 3.719 1 98.25 123 ASP A N 1
ATOM 989 C CA . ASP A 1 123 ? 10.227 -38.188 3.434 1 98.25 123 ASP A CA 1
ATOM 990 C C . ASP A 1 123 ? 9.406 -37.688 2.254 1 98.25 123 ASP A C 1
ATOM 992 O O . ASP A 1 123 ? 8.258 -37.281 2.424 1 98.25 123 ASP A O 1
ATOM 996 N N . ARG A 1 124 ? 9.898 -37.844 1.01 1 97.75 124 ARG A N 1
ATOM 997 C CA . ARG A 1 124 ? 9.312 -37.312 -0.214 1 97.75 124 ARG A CA 1
ATOM 998 C C . ARG A 1 124 ? 7.922 -37.875 -0.453 1 97.75 124 ARG A C 1
ATOM 1000 O O . ARG A 1 124 ? 7.02 -37.156 -0.896 1 97.75 124 ARG A O 1
ATOM 1007 N N . LYS A 1 125 ? 7.82 -39.188 -0.187 1 98.12 125 LYS A N 1
ATOM 1008 C CA . LYS A 1 125 ? 6.535 -39.844 -0.386 1 98.12 125 LYS A CA 1
ATOM 1009 C C . LYS A 1 125 ? 5.449 -39.188 0.476 1 98.12 125 LYS A C 1
ATOM 1011 O O . LYS A 1 125 ? 4.348 -38.906 -0.006 1 98.12 125 LYS A O 1
ATOM 1016 N N . LYS A 1 126 ? 5.777 -39.031 1.733 1 98.56 126 LYS A N 1
ATOM 1017 C CA . LYS A 1 126 ? 4.84 -38.375 2.637 1 98.56 126 LYS A CA 1
ATOM 1018 C C . LYS A 1 126 ? 4.531 -36.938 2.168 1 98.56 126 LYS A C 1
ATOM 1020 O O . LYS A 1 126 ? 3.377 -36.531 2.207 1 98.56 126 LYS A O 1
ATOM 1025 N N . PHE A 1 127 ? 5.562 -36.25 1.7 1 98.62 127 PHE A N 1
ATOM 1026 C CA . PHE A 1 127 ? 5.383 -34.875 1.202 1 98.62 127 PHE A CA 1
ATOM 1027 C C . PHE A 1 127 ? 4.398 -34.875 0.039 1 98.62 127 PHE A C 1
ATOM 1029 O O . PHE A 1 127 ? 3.465 -34.062 0.025 1 98.62 127 PHE A O 1
ATOM 1036 N N . ILE A 1 128 ? 4.625 -35.719 -0.887 1 98.38 128 ILE A N 1
ATOM 1037 C CA . ILE A 1 128 ? 3.805 -35.75 -2.092 1 98.38 128 ILE A CA 1
ATOM 1038 C C . ILE A 1 128 ? 2.354 -36.031 -1.717 1 98.38 128 ILE A C 1
ATOM 1040 O O . ILE A 1 128 ? 1.433 -35.375 -2.211 1 98.38 128 ILE A O 1
ATOM 1044 N N . LYS A 1 129 ? 2.182 -37 -0.842 1 98.5 129 LYS A N 1
ATOM 1045 C CA . LYS A 1 129 ? 0.838 -37.344 -0.394 1 98.5 129 LYS A CA 1
ATOM 1046 C C . LYS A 1 129 ? 0.151 -36.156 0.273 1 98.5 129 LYS A C 1
ATOM 1048 O O . LYS A 1 129 ? -0.995 -35.844 -0.047 1 98.5 129 LYS A O 1
ATOM 1053 N N . ASN A 1 130 ? 0.846 -35.531 1.178 1 98.69 130 ASN A N 1
ATOM 1054 C CA . ASN A 1 130 ? 0.289 -34.375 1.882 1 98.69 130 ASN A CA 1
ATOM 1055 C C . ASN A 1 130 ? -0.01 -33.219 0.925 1 98.69 130 ASN A C 1
ATOM 1057 O O . ASN A 1 130 ? -1.038 -32.562 1.052 1 98.69 130 ASN A O 1
ATOM 1061 N N . ALA A 1 131 ? 0.914 -33 0.004 1 98.75 131 ALA A N 1
ATOM 1062 C CA . ALA A 1 131 ? 0.73 -31.922 -0.977 1 98.75 131 ALA A CA 1
ATOM 1063 C C . ALA A 1 131 ? -0.483 -32.188 -1.861 1 98.75 131 ALA A C 1
ATOM 1065 O O . ALA A 1 131 ? -1.239 -31.281 -2.188 1 98.75 131 ALA A O 1
ATOM 1066 N N . GLU A 1 132 ? -0.685 -33.469 -2.244 1 98.5 132 GLU A N 1
ATOM 1067 C CA . GLU A 1 132 ? -1.854 -33.844 -3.033 1 98.5 132 GLU A CA 1
ATOM 1068 C C . GLU A 1 132 ? -3.145 -33.625 -2.254 1 98.5 132 GLU A C 1
ATOM 1070 O O . GLU A 1 132 ? -4.113 -33.094 -2.797 1 98.5 132 GLU A O 1
ATOM 1075 N N . GLU A 1 133 ? -3.141 -34.062 -0.975 1 98.5 133 GLU A N 1
ATOM 1076 C CA . GLU A 1 133 ? -4.32 -33.875 -0.138 1 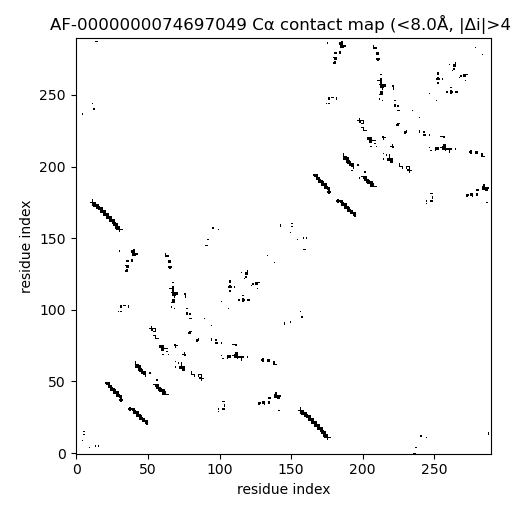98.5 133 GLU A CA 1
ATOM 1077 C C . GLU A 1 133 ? -4.617 -32.375 0.064 1 98.5 133 GLU A C 1
ATOM 1079 O O . GLU A 1 133 ? -5.777 -31.969 0.034 1 98.5 133 GLU A O 1
ATOM 1084 N N . PHE A 1 134 ? -3.596 -31.609 0.297 1 98.56 134 PHE A N 1
ATOM 1085 C CA . PHE A 1 134 ? -3.734 -30.172 0.479 1 98.56 134 PHE A CA 1
ATOM 1086 C C . PHE A 1 134 ? -4.277 -29.516 -0.785 1 98.56 134 PHE A C 1
ATOM 1088 O O . PHE A 1 134 ? -5.137 -28.641 -0.713 1 98.56 134 PHE A O 1
ATOM 1095 N N . THR A 1 135 ? -3.719 -29.922 -1.97 1 98.56 135 THR A N 1
ATOM 1096 C CA . THR A 1 135 ? -4.184 -29.406 -3.256 1 98.56 135 THR A CA 1
ATOM 1097 C C . THR A 1 135 ? -5.668 -29.719 -3.449 1 98.56 135 THR A C 1
ATOM 1099 O O . THR A 1 135 ? -6.441 -28.828 -3.834 1 98.56 135 THR A O 1
ATOM 1102 N N . LYS A 1 136 ? -6.055 -30.906 -3.143 1 97.69 136 LYS A N 1
ATOM 1103 C CA . LYS A 1 136 ? -7.457 -31.297 -3.25 1 97.69 136 LYS A CA 1
ATOM 1104 C C . LYS A 1 136 ? -8.344 -30.438 -2.354 1 97.69 136 LYS A C 1
ATOM 1106 O O . LYS A 1 136 ? -9.453 -30.078 -2.74 1 97.69 136 LYS A O 1
ATOM 1111 N N . LYS A 1 137 ? -7.852 -30.141 -1.249 1 98.19 137 LYS A N 1
ATOM 1112 C CA . LYS A 1 137 ? -8.648 -29.453 -0.232 1 98.19 137 LYS A CA 1
ATOM 1113 C C . LYS A 1 137 ? -8.734 -27.953 -0.517 1 98.19 137 LYS A C 1
ATOM 1115 O O . LYS A 1 137 ? -9.773 -27.328 -0.293 1 98.19 137 LYS A O 1
ATOM 1120 N N . TYR A 1 138 ? -7.602 -27.328 -0.987 1 98.19 138 TYR A N 1
ATOM 1121 C CA . TYR A 1 138 ? -7.535 -25.875 -0.926 1 98.19 138 TYR A CA 1
ATOM 1122 C C . TYR A 1 138 ? -7.406 -25.281 -2.322 1 98.19 138 TYR A C 1
ATOM 1124 O O . TYR A 1 138 ? -7.676 -24.094 -2.521 1 98.19 138 TYR A O 1
ATOM 1132 N N . ALA A 1 139 ? -6.91 -26.031 -3.346 1 98.31 139 ALA A N 1
ATOM 1133 C CA . ALA A 1 139 ? -6.684 -25.484 -4.68 1 98.31 139 ALA A CA 1
ATOM 1134 C C . ALA A 1 139 ? -8.008 -25.125 -5.355 1 98.31 139 ALA A C 1
ATOM 1136 O O . ALA A 1 139 ? -9.055 -25.656 -5 1 98.31 139 ALA A O 1
ATOM 1137 N N . GLU A 1 140 ? -7.969 -24.188 -6.238 1 97.81 140 GLU A N 1
ATOM 1138 C CA . GLU A 1 140 ? -9.125 -23.891 -7.074 1 97.81 140 GLU A CA 1
ATOM 1139 C C . GLU A 1 140 ? -9.281 -24.922 -8.188 1 97.81 140 GLU A C 1
ATOM 1141 O O . GLU A 1 140 ? -8.328 -25.625 -8.531 1 97.81 140 GLU A O 1
ATOM 1146 N N . LYS A 1 141 ? -10.5 -24.953 -8.734 1 96.31 141 LYS A N 1
ATOM 1147 C CA . LYS A 1 141 ? -10.734 -25.844 -9.867 1 96.31 141 LYS A CA 1
ATOM 1148 C C . LYS A 1 141 ? -9.945 -25.391 -11.094 1 96.31 141 LYS A C 1
ATOM 1150 O O . LYS A 1 141 ? -9.875 -24.203 -11.391 1 96.31 141 LYS A O 1
ATOM 1155 N N . ARG A 1 142 ? -9.352 -26.359 -11.758 1 94.44 142 ARG A N 1
ATOM 1156 C CA . ARG A 1 142 ? -8.648 -26.062 -13 1 94.44 142 ARG A CA 1
ATOM 1157 C C . ARG A 1 142 ? -9.602 -25.5 -14.047 1 94.44 142 ARG A C 1
ATOM 1159 O O . ARG A 1 142 ? -10.719 -25.984 -14.211 1 94.44 142 ARG A O 1
ATOM 1166 N N . PRO A 1 143 ? -9.133 -24.438 -14.672 1 90.06 143 PRO A N 1
ATOM 1167 C CA . PRO A 1 143 ? -9.961 -23.938 -15.773 1 90.06 143 PRO A CA 1
ATOM 1168 C C . PRO A 1 143 ? -10.086 -24.938 -16.922 1 90.06 143 PRO A C 1
ATOM 1170 O O . PRO A 1 143 ? -9.188 -25.75 -17.141 1 90.06 143 PRO A O 1
ATOM 1173 N N . ALA A 1 144 ? -11.297 -24.828 -17.625 1 82.62 144 ALA A N 1
ATOM 1174 C CA . ALA A 1 144 ? -11.547 -25.719 -18.75 1 82.62 144 ALA A CA 1
ATOM 1175 C C . ALA A 1 144 ? -10.594 -25.422 -19.906 1 82.62 144 ALA A C 1
ATOM 1177 O O . ALA A 1 144 ? -10.25 -24.266 -20.156 1 82.62 144 ALA A O 1
ATOM 1178 N N . ASP A 1 145 ? -9.969 -26.391 -20.547 1 70.38 145 ASP A N 1
ATOM 1179 C CA . ASP A 1 145 ? -9.078 -26.234 -21.688 1 70.38 145 ASP A CA 1
ATOM 1180 C C . ASP A 1 145 ? -9.828 -25.656 -22.891 1 70.38 145 ASP A C 1
ATOM 1182 O O . ASP A 1 145 ? -11.023 -25.906 -23.062 1 70.38 145 ASP A O 1
ATOM 1186 N N . GLU B 1 1 ? 2.678 -6.602 -22.844 1 68.19 1 GLU B N 1
ATOM 1187 C CA . GLU B 1 1 ? 3.094 -7.836 -22.188 1 68.19 1 GLU B CA 1
ATOM 1188 C C . GLU B 1 1 ? 1.901 -8.75 -21.922 1 68.19 1 GLU B C 1
ATOM 1190 O O . GLU B 1 1 ? 1.94 -9.938 -22.234 1 68.19 1 GLU B O 1
ATOM 1195 N N . LEU B 1 2 ? 0.772 -8.188 -21.578 1 69.56 2 LEU B N 1
ATOM 1196 C CA . LEU B 1 2 ? -0.391 -9 -21.234 1 69.56 2 LEU B CA 1
ATOM 1197 C C . LEU B 1 2 ? -0.944 -9.688 -22.484 1 69.56 2 LEU B C 1
ATOM 1199 O O . LEU B 1 2 ? -1.258 -10.883 -22.453 1 69.56 2 LEU B O 1
ATOM 1203 N N . GLN B 1 3 ? -0.993 -8.93 -23.469 1 68.94 3 GLN B N 1
ATOM 1204 C CA . GLN B 1 3 ? -1.528 -9.484 -24.703 1 68.94 3 GLN B CA 1
ATOM 1205 C C . GLN B 1 3 ? -0.673 -10.656 -25.203 1 68.94 3 GLN B C 1
ATOM 1207 O O . GLN B 1 3 ? -1.201 -11.656 -25.688 1 68.94 3 GLN B O 1
ATOM 1212 N N . ASP B 1 4 ? 0.655 -10.531 -25 1 70 4 ASP B N 1
ATOM 1213 C CA . ASP B 1 4 ? 1.562 -11.594 -25.406 1 70 4 ASP B CA 1
ATOM 1214 C C . ASP B 1 4 ? 1.349 -12.852 -24.562 1 70 4 ASP B C 1
ATOM 1216 O O . ASP B 1 4 ? 1.361 -13.969 -25.094 1 70 4 ASP B O 1
ATOM 1220 N N . ILE B 1 5 ? 1.048 -12.586 -23.328 1 72.88 5 ILE B N 1
ATOM 1221 C CA . ILE B 1 5 ? 0.859 -13.703 -22.406 1 72.88 5 ILE B CA 1
ATOM 1222 C C . ILE B 1 5 ? -0.48 -14.383 -22.688 1 72.88 5 ILE B C 1
ATOM 1224 O O . ILE B 1 5 ? -0.562 -15.609 -22.734 1 72.88 5 ILE B O 1
ATOM 1228 N N . ARG B 1 6 ? -1.41 -13.547 -22.984 1 68.94 6 ARG B N 1
ATOM 1229 C CA . ARG B 1 6 ? -2.734 -14.078 -23.281 1 68.94 6 ARG B CA 1
ATOM 1230 C C . ARG B 1 6 ? -2.736 -14.836 -24.609 1 68.94 6 ARG B C 1
ATOM 1232 O O . ARG B 1 6 ? -3.391 -15.867 -24.75 1 68.94 6 ARG B O 1
ATOM 1239 N N . SER B 1 7 ? -1.949 -14.281 -25.453 1 64.44 7 SER B N 1
ATOM 1240 C CA . SER B 1 7 ? -1.949 -14.844 -26.812 1 64.44 7 SER B CA 1
ATOM 1241 C C . SER B 1 7 ? -1.044 -16.062 -26.891 1 64.44 7 SER B C 1
ATOM 1243 O O . SER B 1 7 ? -1.273 -16.953 -27.719 1 64.44 7 SER B O 1
ATOM 1245 N N . SER B 1 8 ? 0.03 -15.883 -26.141 1 61.03 8 SER B N 1
ATOM 1246 C CA . SER B 1 8 ? 0.959 -17.016 -26.188 1 61.03 8 SER B CA 1
ATOM 1247 C C . SER B 1 8 ? 0.306 -18.297 -25.688 1 61.03 8 SER B C 1
ATOM 1249 O O . SER B 1 8 ? 0.801 -19.391 -25.938 1 61.03 8 SER B O 1
ATOM 1251 N N . GLY B 1 9 ? -0.932 -18.141 -25.25 1 60.31 9 GLY B N 1
ATOM 1252 C CA . GLY B 1 9 ? -1.643 -19.344 -24.828 1 60.31 9 GLY B CA 1
ATOM 1253 C C . GLY B 1 9 ? -0.949 -20.094 -23.703 1 60.31 9 GLY B C 1
ATOM 1254 O O . GLY B 1 9 ? -0.871 -21.312 -23.719 1 60.31 9 GLY B O 1
ATOM 1255 N N . MET B 1 10 ? -0.222 -19.375 -22.875 1 71.62 10 MET B N 1
ATOM 1256 C CA . MET B 1 10 ? 0.481 -20.094 -21.812 1 71.62 10 MET B CA 1
ATOM 1257 C C . MET B 1 10 ? -0.49 -20.922 -20.984 1 71.62 10 MET B C 1
ATOM 1259 O O . MET B 1 10 ? -1.304 -20.359 -20.234 1 71.62 10 MET B O 1
ATOM 1263 N N . LYS B 1 11 ? -0.535 -22.219 -21.25 1 84.12 11 LYS B N 1
ATOM 1264 C CA . LYS B 1 11 ? -1.445 -23.172 -20.625 1 84.12 11 LYS B CA 1
ATOM 1265 C C . LYS B 1 11 ? -1.238 -23.219 -19.109 1 84.12 11 LYS B C 1
ATOM 1267 O O . LYS B 1 11 ? -2.143 -23.609 -18.359 1 84.12 11 LYS B O 1
ATOM 1272 N N . ILE B 1 12 ? -0.096 -22.641 -18.734 1 90.56 12 ILE B N 1
ATOM 1273 C CA . ILE B 1 12 ? 0.231 -22.781 -17.312 1 90.56 12 ILE B CA 1
ATOM 1274 C C . ILE B 1 12 ? -0.268 -21.562 -16.547 1 90.56 12 ILE B C 1
ATOM 1276 O O . ILE B 1 12 ? -0.214 -21.547 -15.312 1 90.56 12 ILE B O 1
ATOM 1280 N N . PHE B 1 13 ? -0.706 -20.484 -17.203 1 91.62 13 PHE B N 1
ATOM 1281 C CA . PHE B 1 13 ? -1.207 -19.266 -16.562 1 91.62 13 PHE B CA 1
ATOM 1282 C C . PHE B 1 13 ? -2.488 -18.797 -17.25 1 91.62 13 PHE B C 1
ATOM 1284 O O . PHE B 1 13 ? -2.463 -18.375 -18.406 1 91.62 13 PHE B O 1
ATOM 1291 N N . ARG B 1 14 ? -3.561 -18.859 -16.562 1 91.31 14 ARG B N 1
ATOM 1292 C CA . ARG B 1 14 ? -4.883 -18.688 -17.156 1 91.31 14 ARG B CA 1
ATOM 1293 C C . ARG B 1 14 ? -5.727 -17.719 -16.328 1 91.31 14 ARG B C 1
ATOM 1295 O O . ARG B 1 14 ? -5.312 -17.297 -15.25 1 91.31 14 ARG B O 1
ATOM 1302 N N . ASP B 1 15 ? -6.883 -17.297 -16.969 1 90.75 15 ASP B N 1
ATOM 1303 C CA 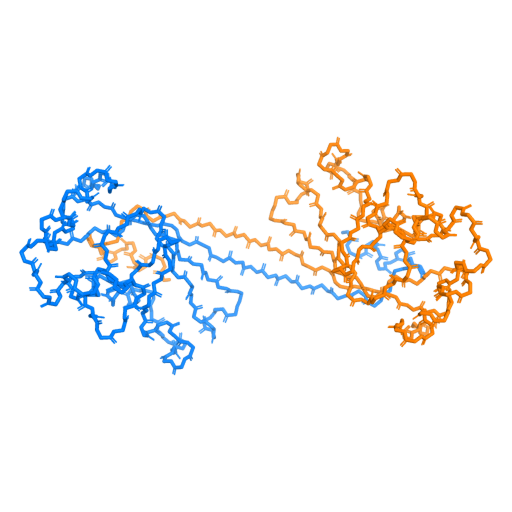. ASP B 1 15 ? -7.883 -16.484 -16.281 1 90.75 15 ASP B CA 1
ATOM 1304 C C . ASP B 1 15 ? -7.258 -15.211 -15.719 1 90.75 15 ASP B C 1
ATOM 1306 O O . ASP B 1 15 ? -7.414 -14.906 -14.531 1 90.75 15 ASP B O 1
ATOM 1310 N N . ILE B 1 16 ? -6.551 -14.531 -16.547 1 89.19 16 ILE B N 1
ATOM 1311 C CA . ILE B 1 16 ? -5.789 -13.352 -16.141 1 89.19 16 ILE B CA 1
ATOM 1312 C C . ILE B 1 16 ? -6.715 -12.133 -16.078 1 89.19 16 ILE B C 1
ATOM 1314 O O . ILE B 1 16 ? -7.453 -11.859 -17.016 1 89.19 16 ILE B O 1
ATOM 1318 N N . HIS B 1 17 ? -6.812 -11.477 -14.914 1 90.62 17 HIS B N 1
ATOM 1319 C CA . HIS B 1 17 ? -7.504 -10.211 -14.695 1 90.62 17 HIS B CA 1
ATOM 1320 C C . HIS B 1 17 ? -6.52 -9.102 -14.359 1 90.62 17 HIS B C 1
ATOM 1322 O O . HIS B 1 17 ? -5.621 -9.289 -13.531 1 90.62 17 HIS B O 1
ATOM 1328 N N . VAL B 1 18 ? -6.613 -8.039 -15.039 1 87.62 18 VAL B N 1
ATOM 1329 C CA . VAL B 1 18 ? -5.711 -6.91 -14.844 1 87.62 18 VAL B CA 1
ATOM 1330 C C . VAL B 1 18 ? -6.461 -5.766 -14.172 1 87.62 18 VAL B C 1
ATOM 1332 O O . VAL B 1 18 ? -7.562 -5.406 -14.594 1 87.62 18 VAL B O 1
ATOM 1335 N N . ASP B 1 19 ? -5.902 -5.438 -13.023 1 85.81 19 ASP B N 1
ATOM 1336 C CA . ASP B 1 19 ? -6.434 -4.285 -12.297 1 85.81 19 ASP B CA 1
ATOM 1337 C C . ASP B 1 19 ? -5.375 -3.195 -12.148 1 85.81 19 ASP B C 1
ATOM 1339 O O . ASP B 1 19 ? -4.223 -3.482 -11.812 1 85.81 19 ASP B O 1
ATOM 1343 N N . GLU B 1 20 ? -5.688 -2.082 -12.617 1 79.19 20 GLU B N 1
ATOM 1344 C CA . GLU B 1 20 ? -4.812 -0.928 -12.43 1 79.19 20 GLU B CA 1
ATOM 1345 C C . GLU B 1 20 ? -5.383 0.036 -11.398 1 79.19 20 GLU B C 1
ATOM 1347 O O . GLU B 1 20 ? -6.578 0.342 -11.414 1 79.19 20 GLU B O 1
ATOM 1352 N N . SER B 1 21 ? -4.586 0.07 -10.344 1 75.5 21 SER B N 1
ATOM 1353 C CA . SER B 1 21 ? -5 1.06 -9.359 1 75.5 21 SER B CA 1
ATOM 1354 C C . SER B 1 21 ? -4 2.207 -9.273 1 75.5 21 SER B C 1
ATOM 1356 O O . SER B 1 21 ? -2.793 1.998 -9.414 1 75.5 21 SER B O 1
ATOM 1358 N N . SER B 1 22 ? -4.504 3.277 -9.438 1 75.75 22 SER B N 1
ATOM 1359 C CA . SER B 1 22 ? -3.678 4.477 -9.328 1 75.75 22 SER B CA 1
ATOM 1360 C C . SER B 1 22 ? -3.91 5.188 -7.996 1 75.75 22 SER B C 1
ATOM 1362 O O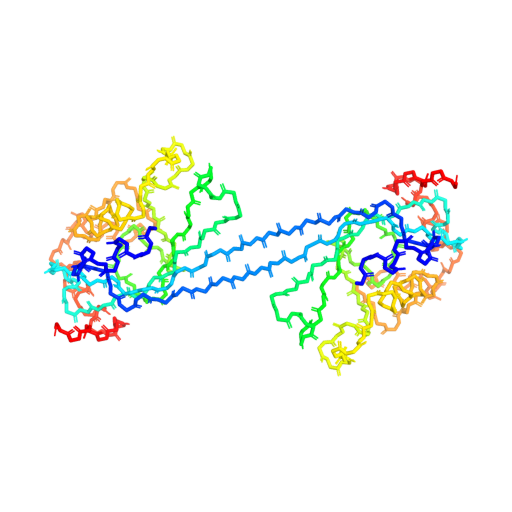 . SER B 1 22 ? -5.043 5.262 -7.516 1 75.75 22 SER B O 1
ATOM 1364 N N . VAL B 1 23 ? -2.787 5.191 -7.336 1 75.38 23 VAL B N 1
ATOM 1365 C CA . VAL B 1 23 ? -2.865 5.98 -6.109 1 75.38 23 VAL B CA 1
ATOM 1366 C C . VAL B 1 23 ? -2.24 7.352 -6.336 1 75.38 23 VAL B C 1
ATOM 1368 O O . VAL B 1 23 ? -1.194 7.465 -6.98 1 75.38 23 VAL B O 1
ATOM 1371 N N . LEU B 1 24 ? -3.006 8.32 -6.082 1 84 24 LEU B N 1
ATOM 1372 C CA . LEU B 1 24 ? -2.537 9.703 -6.109 1 84 24 LEU B CA 1
ATOM 1373 C C . LEU B 1 24 ? -2.086 10.156 -4.723 1 84 24 LEU B C 1
ATOM 1375 O O . LEU B 1 24 ? -2.775 9.906 -3.73 1 84 24 LEU B O 1
ATOM 1379 N N . ASN B 1 25 ? -0.847 10.586 -4.637 1 89.31 25 ASN B N 1
ATOM 1380 C CA . ASN B 1 25 ? -0.311 11.086 -3.375 1 89.31 25 ASN B CA 1
ATOM 1381 C C . ASN B 1 25 ? 0.062 12.562 -3.467 1 89.31 25 ASN B C 1
ATOM 1383 O O . ASN B 1 25 ? 0.758 12.969 -4.395 1 89.31 25 ASN B O 1
ATOM 1387 N N . TRP B 1 26 ? -0.485 13.32 -2.568 1 90.31 26 TRP B N 1
ATOM 1388 C CA . TRP B 1 26 ? -0.067 14.711 -2.391 1 90.31 26 TRP B CA 1
ATOM 1389 C C . TRP B 1 26 ? 0.813 14.852 -1.153 1 90.31 26 TRP B C 1
ATOM 1391 O O . TRP B 1 26 ? 0.521 14.281 -0.103 1 90.31 26 TRP B O 1
ATOM 1401 N N . GLN B 1 27 ? 1.908 15.453 -1.348 1 94.19 27 GLN B N 1
ATOM 1402 C CA . GLN B 1 27 ? 2.707 15.875 -0.204 1 94.19 27 GLN B CA 1
ATOM 1403 C C . GLN B 1 27 ? 2.756 17.406 -0.099 1 94.19 27 GLN B C 1
ATOM 1405 O O . GLN B 1 27 ? 2.918 18.094 -1.106 1 94.19 27 GLN B O 1
ATOM 1410 N N . GLY B 1 28 ? 2.508 17.922 1.104 1 94.25 28 GLY B N 1
ATOM 1411 C CA . GLY B 1 28 ? 2.561 19.359 1.319 1 94.25 28 GLY B CA 1
ATOM 1412 C C . GLY B 1 28 ? 2.867 19.734 2.756 1 94.25 28 GLY B C 1
ATOM 1413 O O . GLY B 1 28 ? 3.07 18.859 3.604 1 94.25 28 GLY B O 1
ATOM 1414 N N . LEU B 1 29 ? 3.051 21.031 2.963 1 96.12 29 LEU B N 1
ATOM 1415 C CA . LEU B 1 29 ? 3.334 21.562 4.289 1 96.12 29 LEU B CA 1
ATOM 1416 C C . LEU B 1 29 ? 2.123 22.297 4.852 1 96.12 29 LEU B C 1
ATOM 1418 O O . LEU B 1 29 ? 1.603 23.219 4.215 1 96.12 29 LEU B O 1
ATOM 1422 N N . ILE B 1 30 ? 1.619 21.797 6.012 1 96.5 30 ILE B N 1
ATOM 1423 C CA . ILE B 1 30 ? 0.678 22.594 6.797 1 96.5 30 ILE B CA 1
ATOM 1424 C C . ILE B 1 30 ? 1.426 23.703 7.531 1 96.5 30 ILE B C 1
ATOM 1426 O O . ILE B 1 30 ? 2.443 23.453 8.18 1 96.5 30 ILE B O 1
ATOM 1430 N N . VAL B 1 31 ? 0.913 24.906 7.41 1 96.19 31 VAL B N 1
ATOM 1431 C CA . VAL B 1 31 ? 1.526 26.062 8.055 1 96.19 31 VAL B CA 1
ATOM 1432 C C . VAL B 1 31 ? 0.532 26.703 9.023 1 96.19 31 VAL B C 1
ATOM 1434 O O . VAL B 1 31 ? -0.13 27.688 8.68 1 96.19 31 VAL B O 1
ATOM 1437 N N . PRO B 1 32 ? 0.511 26.109 10.242 1 96.12 32 PRO B N 1
ATOM 1438 C CA . PRO B 1 32 ? -0.443 26.656 11.211 1 96.12 32 PRO B CA 1
ATOM 1439 C C . PRO B 1 32 ? -0.151 28.125 11.562 1 96.12 32 PRO B C 1
ATOM 1441 O O . PRO B 1 32 ? 1.011 28.531 11.57 1 96.12 32 PRO B O 1
ATOM 1444 N N . GLU B 1 33 ? -1.22 28.828 11.898 1 94.5 33 GLU B N 1
ATOM 1445 C CA . GLU B 1 33 ? -1.074 30.266 12.148 1 94.5 33 GLU B CA 1
ATOM 1446 C C . GLU B 1 33 ? -1.047 30.547 13.648 1 94.5 33 GLU B C 1
ATOM 1448 O O . GLU B 1 33 ? -0.61 31.625 14.07 1 94.5 33 GLU B O 1
ATOM 1453 N N . ASN B 1 34 ? -1.501 29.625 14.453 1 96.12 34 ASN B N 1
ATOM 1454 C CA . ASN B 1 34 ? -1.636 29.875 15.883 1 96.12 34 ASN B CA 1
ATOM 1455 C C . ASN B 1 34 ? -0.597 29.109 16.688 1 96.12 34 ASN B C 1
ATOM 1457 O O . ASN B 1 34 ? -0.221 28 16.312 1 96.12 34 ASN B O 1
ATOM 1461 N N . PRO B 1 35 ? -0.17 29.75 17.75 1 96.38 35 PRO B N 1
ATOM 1462 C CA . PRO B 1 35 ? 0.613 28.953 18.719 1 96.38 35 PRO B CA 1
ATOM 1463 C C . PRO B 1 35 ? -0.161 27.766 19.266 1 96.38 35 PRO B C 1
ATOM 1465 O O . PRO B 1 35 ? -1.392 27.797 19.344 1 96.38 35 PRO B O 1
ATOM 1468 N N . PRO B 1 36 ? 0.56 26.734 19.625 1 98.12 36 PRO B N 1
ATOM 1469 C CA . PRO B 1 36 ? 2.008 26.547 19.75 1 98.12 36 PRO B CA 1
ATOM 1470 C C . PRO B 1 36 ? 2.65 26.016 18.469 1 98.12 36 PRO B C 1
ATOM 1472 O O . PRO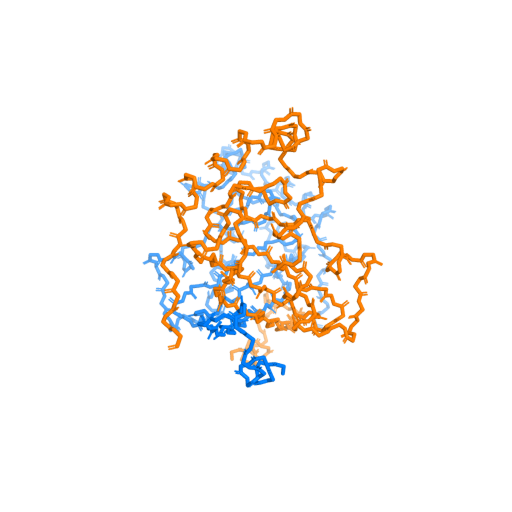 B 1 36 ? 3.824 25.641 18.469 1 98.12 36 PRO B O 1
ATOM 1475 N N . TYR B 1 37 ? 1.956 26.031 17.344 1 98.19 37 TYR B N 1
ATOM 1476 C CA . TYR B 1 37 ? 2.467 25.359 16.156 1 98.19 37 TYR B CA 1
ATOM 1477 C C . TYR B 1 37 ? 2.891 26.375 15.094 1 98.19 37 TYR B C 1
ATOM 1479 O O . TYR B 1 37 ? 3.469 26 14.07 1 98.19 37 TYR B O 1
ATOM 1487 N N . SER B 1 38 ? 2.744 27.641 15.289 1 96.62 38 SER B N 1
ATOM 1488 C CA . SER B 1 38 ? 2.834 28.688 14.273 1 96.62 38 SER B CA 1
ATOM 1489 C C . SER B 1 38 ? 4.281 28.953 13.883 1 96.62 38 SER B C 1
ATOM 1491 O O . SER B 1 38 ? 4.547 29.625 12.883 1 96.62 38 SER B O 1
ATOM 1493 N N . LYS B 1 39 ? 5.199 28.422 14.672 1 96.62 39 LYS B N 1
ATOM 1494 C CA . LYS B 1 39 ? 6.594 28.703 14.344 1 96.62 39 LYS B CA 1
ATOM 1495 C C . LYS B 1 39 ? 7.184 27.594 13.469 1 96.62 39 LYS B C 1
ATOM 1497 O O . LYS B 1 39 ? 8.359 27.656 13.109 1 96.62 39 LYS B O 1
ATOM 1502 N N . GLY B 1 40 ? 6.477 26.672 13.195 1 97.5 40 GLY B N 1
ATOM 1503 C CA . GLY B 1 40 ? 6.949 25.562 12.375 1 97.5 40 GLY B CA 1
ATOM 1504 C C . GLY B 1 40 ? 6 25.219 11.25 1 97.5 40 GLY B C 1
ATOM 1505 O O . GLY B 1 40 ? 4.922 25.797 11.125 1 97.5 40 GLY B O 1
ATOM 1506 N N . ALA B 1 41 ? 6.441 24.422 10.359 1 98 41 ALA B N 1
ATOM 1507 C CA . ALA B 1 41 ? 5.645 23.797 9.305 1 98 41 ALA B CA 1
ATOM 1508 C C . ALA B 1 41 ? 5.652 22.281 9.43 1 98 41 ALA B C 1
ATOM 1510 O O . ALA B 1 41 ? 6.621 21.703 9.922 1 98 41 ALA B O 1
ATOM 1511 N N . PHE B 1 42 ? 4.602 21.688 9.023 1 98.5 42 PHE B N 1
ATOM 1512 C CA . PHE B 1 42 ? 4.445 20.25 9.234 1 98.5 42 PHE B CA 1
ATOM 1513 C C . PHE B 1 42 ? 4.086 19.562 7.926 1 98.5 42 PHE B C 1
ATOM 1515 O O . PHE B 1 42 ? 3.043 19.844 7.328 1 98.5 42 PHE B O 1
ATOM 1522 N N . ARG B 1 43 ? 4.93 18.672 7.5 1 98.12 43 ARG B N 1
ATOM 1523 C CA . ARG B 1 43 ? 4.746 17.922 6.258 1 98.12 43 ARG B CA 1
ATOM 1524 C C . ARG B 1 43 ? 3.703 16.828 6.426 1 98.12 43 ARG B C 1
ATOM 1526 O O . ARG B 1 43 ? 3.74 16.062 7.402 1 98.12 43 ARG B O 1
ATOM 1533 N N . ILE B 1 44 ? 2.781 16.812 5.465 1 97.62 44 ILE B N 1
ATOM 1534 C CA . ILE B 1 44 ? 1.792 15.75 5.488 1 97.62 44 ILE B CA 1
ATOM 1535 C C . ILE B 1 44 ? 1.745 15.062 4.125 1 97.62 44 ILE B C 1
ATOM 1537 O O . ILE B 1 44 ? 2.115 15.656 3.109 1 97.62 44 ILE B O 1
ATOM 1541 N N . ASP B 1 45 ? 1.383 13.836 4.156 1 96.5 45 ASP B N 1
ATOM 1542 C CA . ASP B 1 45 ? 0.994 13.078 2.971 1 96.5 45 ASP B CA 1
ATOM 1543 C C . ASP B 1 45 ? -0.521 12.898 2.906 1 96.5 45 ASP B C 1
ATOM 1545 O O . ASP B 1 45 ? -1.157 12.578 3.91 1 96.5 45 ASP B O 1
ATOM 1549 N N . ILE B 1 46 ? -1.08 13.211 1.812 1 94.5 46 ILE B N 1
ATOM 1550 C CA . ILE B 1 46 ? -2.463 12.859 1.508 1 94.5 46 ILE B CA 1
ATOM 1551 C C . ILE B 1 46 ? -2.498 11.781 0.427 1 94.5 46 ILE B C 1
ATOM 1553 O O . ILE B 1 46 ? -2.121 12.031 -0.72 1 94.5 46 ILE B O 1
ATOM 1557 N N . ASN B 1 47 ? -2.936 10.625 0.824 1 93.06 47 ASN B N 1
ATOM 1558 C CA . ASN B 1 47 ? -3.018 9.5 -0.104 1 93.06 47 ASN B CA 1
ATOM 1559 C C . ASN B 1 47 ? -4.445 9.289 -0.6 1 93.06 47 ASN B C 1
ATOM 1561 O O . ASN B 1 47 ? -5.359 9.078 0.198 1 93.06 47 ASN B O 1
ATOM 1565 N N . PHE B 1 48 ? -4.602 9.445 -1.884 1 90.38 48 PHE B N 1
ATOM 1566 C CA . PHE B 1 48 ? -5.887 9.18 -2.52 1 90.38 48 PHE B CA 1
ATOM 1567 C C . PHE B 1 48 ? -5.945 7.758 -3.059 1 90.38 48 PHE B C 1
ATOM 1569 O O . PHE B 1 48 ? -5.211 7.406 -3.984 1 90.38 48 PHE B O 1
ATOM 1576 N N . PRO B 1 49 ? -6.801 7.066 -2.393 1 86.06 49 PRO B N 1
ATOM 1577 C CA . PRO B 1 49 ? -6.879 5.688 -2.877 1 86.06 49 PRO B CA 1
ATOM 1578 C C . PRO B 1 49 ? -7.461 5.586 -4.285 1 86.06 49 PRO B C 1
ATOM 1580 O O . PRO B 1 49 ? -7.992 6.57 -4.809 1 86.06 49 PRO B O 1
ATOM 1583 N N . ALA B 1 50 ? -7.469 4.566 -4.863 1 78.88 50 ALA B N 1
ATOM 1584 C CA . ALA B 1 50 ? -7.949 4.305 -6.219 1 78.88 50 ALA B CA 1
ATOM 1585 C C . ALA B 1 50 ? -9.438 4.602 -6.34 1 78.88 50 ALA B C 1
ATOM 1587 O O . ALA B 1 50 ? -9.906 5.027 -7.398 1 78.88 50 ALA B O 1
ATOM 1588 N N . GLU B 1 51 ? -10.18 4.469 -5.242 1 82.38 51 GLU B N 1
ATOM 1589 C CA . GLU B 1 51 ? -11.625 4.645 -5.254 1 82.38 51 GLU B CA 1
ATOM 1590 C C . GLU B 1 51 ? -12.008 6.086 -4.938 1 82.38 51 GLU B C 1
ATOM 1592 O O . GLU B 1 51 ? -13.195 6.418 -4.875 1 82.38 51 GLU B O 1
ATOM 1597 N N . TYR B 1 52 ? -10.992 6.875 -4.699 1 87.31 52 TYR B N 1
ATOM 1598 C CA . TYR B 1 52 ? -11.312 8.289 -4.543 1 87.31 52 TYR B CA 1
ATOM 1599 C C . TYR B 1 52 ? -12.039 8.82 -5.773 1 87.31 52 TYR B C 1
ATOM 1601 O O . TYR B 1 52 ? -11.641 8.547 -6.906 1 87.31 52 TYR B O 1
ATOM 1609 N N . PRO B 1 53 ? -13.148 9.445 -5.523 1 88.5 53 PRO B N 1
ATOM 1610 C CA . PRO B 1 53 ? -13.617 10.102 -4.301 1 88.5 53 PRO B CA 1
ATOM 1611 C C . PRO B 1 53 ? -14.688 9.289 -3.568 1 88.5 53 PRO B C 1
ATOM 1613 O O . PRO B 1 53 ? -15.32 9.797 -2.641 1 88.5 53 PRO B O 1
ATOM 1616 N N . PHE B 1 54 ? -14.852 8.07 -3.936 1 90 54 PHE B N 1
ATOM 1617 C CA . PHE B 1 54 ? -15.859 7.262 -3.256 1 90 54 PHE B CA 1
ATOM 1618 C C . PHE B 1 54 ? -15.367 6.828 -1.882 1 90 54 PHE B C 1
ATOM 1620 O O . PHE B 1 54 ? -16.172 6.539 -0.991 1 90 54 PHE B O 1
ATOM 1627 N N . LYS B 1 55 ? -14.039 6.773 -1.74 1 90.44 55 LYS B N 1
ATOM 1628 C CA . LYS B 1 55 ? -13.391 6.57 -0.448 1 90.44 55 LYS B CA 1
ATOM 1629 C C . LYS B 1 55 ? -12.555 7.785 -0.056 1 90.44 55 LYS B C 1
ATOM 1631 O O . LYS B 1 55 ? -11.992 8.461 -0.919 1 90.44 55 LYS B O 1
ATOM 1636 N N . PRO B 1 56 ? -12.5 8.008 1.167 1 94.75 56 PRO B N 1
ATOM 1637 C CA . PRO B 1 56 ? -11.758 9.188 1.604 1 94.75 56 PRO B CA 1
ATOM 1638 C C . PRO B 1 56 ? -10.242 9.023 1.462 1 94.75 56 PRO B C 1
ATOM 1640 O O . PRO B 1 56 ? -9.742 7.895 1.433 1 94.75 56 PRO B O 1
ATOM 1643 N N . PRO B 1 57 ? -9.539 10.141 1.365 1 94.62 57 PRO B N 1
ATOM 1644 C CA . PRO B 1 57 ? -8.078 10.078 1.448 1 94.62 57 PRO B CA 1
ATOM 1645 C C . PRO B 1 57 ? -7.578 9.758 2.855 1 94.62 57 PRO B C 1
ATOM 1647 O O . PRO B 1 57 ? -8.352 9.82 3.816 1 94.62 57 PRO B O 1
ATOM 1650 N N . LYS B 1 58 ? -6.363 9.336 2.916 1 94.88 58 LYS B N 1
ATOM 1651 C CA . LYS B 1 58 ? -5.664 9.133 4.18 1 94.88 58 LYS B CA 1
ATOM 1652 C C . LYS B 1 58 ? -4.605 10.211 4.402 1 94.88 58 LYS B C 1
ATOM 1654 O O . LYS B 1 58 ? -3.832 10.523 3.496 1 94.88 58 LYS B O 1
ATOM 1659 N N . ILE B 1 59 ? -4.621 10.781 5.57 1 96.69 59 ILE B N 1
ATOM 1660 C CA . ILE B 1 59 ? -3.656 11.82 5.898 1 96.69 59 ILE B CA 1
ATOM 1661 C C . ILE B 1 59 ? -2.643 11.289 6.91 1 96.69 59 ILE B C 1
ATOM 1663 O O . ILE B 1 59 ? -3.018 10.633 7.887 1 96.69 59 ILE B O 1
ATOM 1667 N N . THR B 1 60 ? -1.373 11.492 6.609 1 97.69 60 THR B N 1
ATOM 1668 C CA . THR B 1 60 ? -0.304 11.102 7.523 1 97.69 60 THR B CA 1
ATOM 1669 C C . THR B 1 60 ? 0.683 12.25 7.719 1 97.69 60 THR B C 1
ATOM 1671 O O . THR B 1 60 ? 1.198 12.805 6.742 1 97.69 60 THR B O 1
ATOM 1674 N N . PHE B 1 61 ? 0.923 12.586 8.953 1 98.38 61 PHE B N 1
ATOM 1675 C CA . PHE B 1 61 ? 1.971 13.555 9.25 1 98.38 61 PHE B CA 1
ATOM 1676 C C . PHE B 1 61 ? 3.35 12.93 9.094 1 98.38 61 PHE B C 1
ATOM 1678 O O . PHE B 1 61 ? 3.631 11.883 9.68 1 98.38 61 PHE B O 1
ATOM 1685 N N . LYS B 1 62 ? 4.164 13.492 8.297 1 97.62 62 LYS B N 1
ATOM 1686 C CA . LYS B 1 62 ? 5.551 13.062 8.148 1 97.62 62 LYS B CA 1
ATOM 1687 C C . LYS B 1 62 ? 6.461 13.797 9.125 1 97.62 62 LYS B C 1
ATOM 1689 O O . LYS B 1 62 ? 7.469 13.242 9.578 1 97.62 62 LYS B O 1
ATOM 1694 N N . THR B 1 63 ? 6.098 15.047 9.398 1 98.25 63 THR B N 1
ATOM 1695 C CA . THR B 1 63 ? 6.766 15.797 10.453 1 98.25 63 THR B CA 1
ATOM 1696 C C . THR B 1 63 ? 6.109 15.531 11.805 1 98.25 63 THR B C 1
ATOM 1698 O O . THR B 1 63 ? 4.883 15.602 11.93 1 98.25 63 THR B O 1
ATOM 1701 N N . LYS B 1 64 ? 6.934 15.242 12.797 1 98 64 LYS B N 1
ATOM 1702 C CA . LYS B 1 64 ? 6.406 14.992 14.133 1 98 64 LYS B CA 1
ATOM 1703 C C . LYS B 1 64 ? 5.691 16.234 14.68 1 98 64 LYS B C 1
ATOM 1705 O O . LYS B 1 64 ? 6.141 17.359 14.469 1 98 64 LYS B O 1
ATOM 1710 N N . ILE B 1 65 ? 4.613 15.961 15.383 1 98.56 65 ILE B N 1
ATOM 1711 C CA . ILE B 1 65 ? 3.871 17.047 16 1 98.56 65 ILE B CA 1
ATOM 1712 C C . ILE B 1 65 ? 3.373 16.625 17.375 1 98.56 65 ILE B C 1
ATOM 1714 O O . ILE B 1 65 ? 2.943 15.484 17.562 1 98.56 65 ILE B O 1
ATOM 1718 N N . TYR B 1 66 ? 3.557 17.516 18.344 1 98.56 66 TYR B N 1
ATOM 1719 C CA . TYR B 1 66 ? 3.039 17.328 19.703 1 98.56 66 TYR B CA 1
ATOM 1720 C C . TYR B 1 66 ? 1.559 17.672 19.766 1 98.56 66 TYR B C 1
ATOM 1722 O O . TYR B 1 66 ? 1.201 18.828 20.031 1 98.56 66 TYR B O 1
ATOM 1730 N N . HIS B 1 67 ? 0.657 16.734 19.516 1 98.56 67 HIS B N 1
ATOM 1731 C CA . HIS B 1 67 ? -0.775 16.984 19.406 1 98.56 67 HIS B CA 1
ATOM 1732 C C . HIS B 1 67 ? -1.582 15.766 19.859 1 98.56 67 HIS B C 1
ATOM 1734 O O . HIS B 1 67 ? -1.266 14.633 19.484 1 98.56 67 HIS B O 1
ATOM 1740 N N . PRO B 1 68 ? -2.619 15.977 20.594 1 98.25 68 PRO B N 1
ATOM 1741 C CA . PRO B 1 68 ? -3.373 14.859 21.172 1 98.25 68 PRO B CA 1
ATOM 1742 C C . PRO B 1 68 ? -4.047 14 20.109 1 98.25 68 PRO B C 1
ATOM 1744 O O . PRO B 1 68 ? -4.312 12.812 20.328 1 98.25 68 PRO B O 1
ATOM 1747 N N . ASN B 1 69 ? -4.395 14.57 18.922 1 97.88 69 ASN B N 1
ATOM 1748 C CA . ASN B 1 69 ? -5.211 13.875 17.938 1 97.88 69 ASN B CA 1
ATOM 1749 C C . ASN B 1 69 ? -4.363 13.328 16.797 1 97.88 69 ASN B C 1
ATOM 1751 O O . ASN B 1 69 ? -4.902 12.875 15.781 1 97.88 69 ASN B O 1
ATOM 1755 N N . ILE B 1 70 ? -3.061 13.398 16.906 1 98.12 70 ILE B N 1
ATOM 1756 C CA . ILE B 1 70 ? -2.113 12.859 15.945 1 98.12 70 ILE B CA 1
ATOM 1757 C C . ILE B 1 70 ? -1.15 11.898 16.641 1 98.12 70 ILE B C 1
ATOM 1759 O O . ILE B 1 70 ? -0.448 12.289 17.578 1 98.12 70 ILE B O 1
ATOM 1763 N N . ASP B 1 71 ? -1.088 10.719 16.172 1 97.06 71 ASP B N 1
ATOM 1764 C CA . ASP B 1 71 ? -0.302 9.75 16.938 1 97.06 71 ASP B CA 1
ATOM 1765 C C . ASP B 1 71 ? 1.161 9.766 16.5 1 97.06 71 ASP B C 1
ATOM 1767 O O . ASP B 1 71 ? 1.554 10.578 15.656 1 97.06 71 ASP B O 1
ATOM 1771 N N . GLU B 1 72 ? 1.949 8.914 17.094 1 94.81 72 GLU B N 1
ATOM 1772 C CA . GLU B 1 72 ? 3.396 8.93 16.906 1 94.81 72 GLU B CA 1
ATOM 1773 C C . GLU B 1 72 ? 3.764 8.516 15.477 1 94.81 72 GLU B C 1
ATOM 1775 O O . GLU B 1 72 ? 4.844 8.859 14.992 1 94.81 72 GLU B O 1
ATOM 1780 N N . LYS B 1 73 ? 2.887 7.848 14.828 1 95.06 73 LYS B N 1
ATOM 1781 C CA . LYS B 1 73 ? 3.143 7.391 13.461 1 95.06 73 LYS B CA 1
ATOM 1782 C C . LYS B 1 73 ? 2.637 8.406 12.445 1 95.06 73 LYS B C 1
ATOM 1784 O O . LYS B 1 73 ? 2.803 8.211 11.234 1 95.06 73 LYS B O 1
ATOM 1789 N N . GLY B 1 74 ? 1.972 9.406 12.906 1 97.81 74 GLY B N 1
ATOM 1790 C CA . GLY B 1 74 ? 1.513 10.492 12.047 1 97.81 74 GLY B CA 1
ATOM 1791 C C . GLY B 1 74 ? 0.057 10.359 11.648 1 97.81 74 GLY B C 1
ATOM 1792 O O . GLY B 1 74 ? -0.467 11.195 10.906 1 97.81 74 GLY B O 1
ATOM 1793 N N . GLN B 1 75 ? -0.621 9.305 12.148 1 96.56 75 GLN B N 1
ATOM 1794 C CA . GLN B 1 75 ? -2.039 9.141 11.844 1 96.56 75 GLN B CA 1
ATOM 1795 C C . GLN B 1 75 ? -2.881 10.203 12.547 1 96.56 75 GLN B C 1
ATOM 1797 O O . GLN B 1 75 ? -2.566 10.609 13.664 1 96.56 75 GLN B O 1
ATOM 1802 N N . VAL B 1 76 ? -3.955 10.609 11.891 1 96.81 76 VAL B N 1
ATOM 1803 C CA . VAL B 1 76 ? -4.777 11.688 12.422 1 96.81 76 VAL B CA 1
ATOM 1804 C C . VAL B 1 76 ? -6.211 11.195 12.617 1 96.81 76 VAL B C 1
ATOM 1806 O O . VAL B 1 76 ? -6.723 10.422 11.805 1 96.81 76 VAL B O 1
ATOM 1809 N N . CYS B 1 77 ? -6.742 11.625 13.656 1 92.06 77 CYS B N 1
ATOM 1810 C CA . CYS B 1 77 ? -8.18 11.461 13.828 1 92.06 77 CYS B CA 1
ATOM 1811 C C . CYS B 1 77 ? -8.938 12.688 13.344 1 92.06 77 CYS B C 1
ATOM 1813 O O . CYS B 1 77 ? -9 13.703 14.039 1 92.06 77 CYS B O 1
ATOM 1815 N N . LEU B 1 78 ? -9.531 12.617 12.164 1 94.81 78 LEU B N 1
ATOM 1816 C CA . LEU B 1 78 ? -10.273 13.711 11.539 1 94.81 78 LEU B CA 1
ATOM 1817 C C . LEU B 1 78 ? -11.641 13.227 11.055 1 94.81 78 LEU B C 1
ATOM 1819 O O . LEU B 1 78 ? -11.727 12.461 10.094 1 94.81 78 LEU B O 1
ATOM 1823 N N . PRO B 1 79 ? -12.648 13.703 11.625 1 93.81 79 PRO B N 1
ATOM 1824 C CA . PRO B 1 79 ? -13.984 13.18 11.328 1 93.81 79 PRO B CA 1
ATOM 1825 C C . PRO B 1 79 ? -14.352 13.297 9.852 1 93.81 79 PRO B C 1
ATOM 1827 O O . PRO B 1 79 ? -14.969 12.391 9.289 1 93.81 79 PRO B O 1
ATOM 1830 N N . ILE B 1 80 ? -14.047 14.344 9.188 1 95.62 80 ILE B N 1
ATOM 1831 C CA . ILE B 1 80 ? -14.484 14.656 7.836 1 95.62 80 ILE B CA 1
ATOM 1832 C C . ILE B 1 80 ? -14.008 13.57 6.875 1 95.62 80 ILE B C 1
ATOM 1834 O O . ILE B 1 80 ? -14.594 13.375 5.805 1 95.62 80 ILE B O 1
ATOM 1838 N N . ILE B 1 81 ? -12.891 12.812 7.188 1 95.88 81 ILE B N 1
ATOM 1839 C CA . ILE B 1 81 ? -12.383 11.797 6.273 1 95.88 81 ILE B CA 1
ATOM 1840 C C . ILE B 1 81 ? -12.664 10.406 6.836 1 95.88 81 ILE B C 1
ATOM 1842 O O . ILE B 1 81 ? -12.086 9.414 6.379 1 95.88 81 ILE B O 1
ATOM 1846 N N . SER B 1 82 ? -13.414 10.297 7.906 1 93.88 82 SER B N 1
ATOM 1847 C CA . SER B 1 82 ? -13.852 8.984 8.375 1 93.88 82 SER B CA 1
ATOM 1848 C C . SER B 1 82 ? -14.844 8.359 7.406 1 93.88 82 SER B C 1
ATOM 1850 O O . SER B 1 82 ? -15.664 9.062 6.809 1 93.88 82 SER B O 1
ATOM 1852 N N . PRO B 1 83 ? -14.75 7.074 7.301 1 90.06 83 PRO B N 1
ATOM 1853 C CA . PRO B 1 83 ? -15.656 6.402 6.371 1 90.06 83 PRO B CA 1
ATOM 1854 C C . PRO B 1 83 ? -17.125 6.715 6.656 1 90.06 83 PRO B C 1
ATOM 1856 O O . PRO B 1 83 ? -17.938 6.805 5.727 1 90.06 83 PRO B O 1
ATOM 1859 N N . GLU B 1 84 ? -17.484 7.008 7.891 1 93.25 84 GLU B N 1
ATOM 1860 C CA . GLU B 1 84 ? -18.859 7.266 8.289 1 93.25 84 GLU B CA 1
ATOM 1861 C C . GLU B 1 84 ? -19.297 8.672 7.895 1 93.25 84 GLU B C 1
ATOM 1863 O O . GLU B 1 84 ? -20.484 8.914 7.664 1 93.25 84 GLU B O 1
ATOM 1868 N N . ASN B 1 85 ? -18.375 9.57 7.738 1 95.56 85 ASN B N 1
ATOM 1869 C CA . ASN B 1 85 ? -18.719 10.977 7.551 1 95.56 85 ASN B CA 1
ATOM 1870 C C . ASN B 1 85 ? -18.312 11.477 6.164 1 95.56 85 ASN B C 1
ATOM 1872 O O . ASN B 1 85 ? -18.75 12.539 5.73 1 95.56 85 ASN B O 1
ATOM 1876 N N . TRP B 1 86 ? -17.609 10.672 5.395 1 95.94 86 TRP B N 1
ATOM 1877 C CA . TRP B 1 86 ? -17.047 11.117 4.121 1 95.94 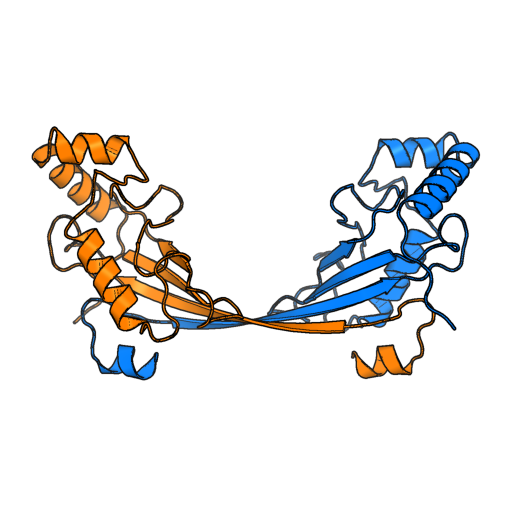86 TRP B CA 1
ATOM 1878 C C . TRP B 1 86 ? -18.141 11.258 3.062 1 95.94 86 TRP B C 1
ATOM 1880 O O . TRP B 1 86 ? -19.016 10.406 2.955 1 95.94 86 TRP B O 1
ATOM 1890 N N . LYS B 1 87 ? -18.062 12.367 2.309 1 93.69 87 LYS B N 1
ATOM 1891 C CA . LYS B 1 87 ? -18.891 12.602 1.128 1 93.69 87 LYS B CA 1
ATOM 1892 C C . LYS B 1 87 ? -18.016 12.766 -0.121 1 93.69 87 LYS B C 1
ATOM 1894 O O . LYS B 1 87 ? -17.078 13.562 -0.13 1 93.69 87 LYS B O 1
ATOM 1899 N N . PRO B 1 88 ? -18.391 12.062 -1.148 1 92.69 88 PRO B N 1
ATOM 1900 C CA . PRO B 1 88 ? -17.609 12.164 -2.379 1 92.69 88 PRO B CA 1
ATOM 1901 C C . PRO B 1 88 ? -17.438 13.602 -2.863 1 92.69 88 PRO B C 1
ATOM 1903 O O . PRO B 1 88 ? -16.453 13.922 -3.521 1 92.69 88 PRO B O 1
ATOM 1906 N N . ALA B 1 89 ? -18.359 14.445 -2.455 1 92.56 89 ALA B N 1
ATOM 1907 C CA . ALA B 1 89 ? -18.328 15.836 -2.896 1 92.56 89 ALA B CA 1
ATOM 1908 C C . ALA B 1 89 ? -17.375 16.656 -2.039 1 92.56 89 ALA B C 1
ATOM 1910 O O . ALA B 1 89 ? -17.078 17.812 -2.363 1 92.56 89 ALA B O 1
ATOM 1911 N N . THR B 1 90 ? -16.812 16.047 -0.973 1 93.62 90 THR B N 1
ATOM 1912 C CA . THR B 1 90 ? -15.906 16.781 -0.101 1 93.62 90 THR B CA 1
ATOM 1913 C C . THR B 1 90 ? -14.641 17.188 -0.854 1 93.62 90 THR B C 1
ATOM 1915 O O . THR B 1 90 ? -13.961 16.344 -1.438 1 93.62 90 THR B O 1
ATOM 1918 N N . LYS B 1 91 ? -14.383 18.469 -0.801 1 89.5 91 LYS B N 1
ATOM 1919 C CA . LYS B 1 91 ? -13.195 18.984 -1.483 1 89.5 91 LYS B CA 1
ATOM 1920 C C . LYS B 1 91 ? -11.961 18.859 -0.597 1 89.5 91 LYS B C 1
ATOM 1922 O O . LYS B 1 91 ? -12.062 18.938 0.63 1 89.5 91 LYS B O 1
ATOM 1927 N N . THR B 1 92 ? -10.812 18.672 -1.29 1 91.5 92 THR B N 1
ATOM 1928 C CA . THR B 1 92 ? -9.555 18.531 -0.568 1 91.5 92 THR B CA 1
ATOM 1929 C C . THR B 1 92 ? -9.281 19.766 0.283 1 91.5 92 THR B C 1
ATOM 1931 O O . THR B 1 92 ? -8.727 19.656 1.38 1 91.5 92 THR B O 1
ATOM 1934 N N . ASP B 1 93 ? -9.633 20.922 -0.218 1 90.56 93 ASP B N 1
ATOM 1935 C CA . ASP B 1 93 ? -9.422 22.141 0.561 1 90.56 93 ASP B CA 1
ATOM 1936 C C . ASP B 1 93 ? -10.227 22.109 1.861 1 90.56 93 ASP B C 1
ATOM 1938 O O . ASP B 1 93 ? -9.758 22.594 2.895 1 90.56 93 ASP B O 1
ATOM 1942 N N . GLN B 1 94 ? -11.445 21.531 1.886 1 92.88 94 GLN B N 1
ATOM 1943 C CA . GLN B 1 94 ? -12.242 21.375 3.098 1 92.88 94 GLN B CA 1
ATOM 1944 C C . GLN B 1 94 ? -11.539 20.453 4.098 1 92.88 94 GLN B C 1
ATOM 1946 O O . GLN B 1 94 ? -11.562 20.719 5.305 1 92.88 94 GLN B O 1
ATOM 1951 N N . VAL B 1 95 ? -10.93 19.438 3.543 1 95.19 95 VAL B N 1
ATOM 1952 C CA . VAL B 1 95 ? -10.188 18.484 4.375 1 95.19 95 VAL B CA 1
ATOM 1953 C C . VAL B 1 95 ? -9.016 19.203 5.047 1 95.19 95 VAL B C 1
ATOM 1955 O O . VAL B 1 95 ? -8.812 19.078 6.254 1 95.19 95 VAL B O 1
ATOM 1958 N N . ILE B 1 96 ? -8.328 20.047 4.266 1 94.69 96 ILE B N 1
ATOM 1959 C CA . ILE B 1 96 ? -7.16 20.766 4.773 1 94.69 96 ILE B CA 1
ATOM 1960 C C . ILE B 1 96 ? -7.602 21.781 5.828 1 94.69 96 ILE B C 1
ATOM 1962 O O . ILE B 1 96 ? -6.965 21.906 6.875 1 94.69 96 ILE B O 1
ATOM 1966 N N . GLN B 1 97 ? -8.672 22.406 5.578 1 93.94 97 GLN B N 1
ATOM 1967 C CA . GLN B 1 97 ? -9.188 23.375 6.535 1 93.94 97 GLN B CA 1
ATOM 1968 C C . GLN B 1 97 ? -9.586 22.703 7.844 1 93.94 97 GLN B C 1
ATOM 1970 O O . GLN B 1 97 ? -9.289 23.203 8.922 1 93.94 97 GLN B O 1
ATOM 1975 N N . ALA B 1 98 ? -10.258 21.578 7.766 1 95.75 98 ALA B N 1
ATOM 1976 C CA . ALA B 1 98 ? -10.648 20.828 8.953 1 95.75 98 ALA B CA 1
ATOM 1977 C C . ALA B 1 98 ? -9.422 20.375 9.75 1 95.75 98 ALA B C 1
ATOM 1979 O O . ALA B 1 98 ? -9.43 20.406 10.977 1 95.75 98 ALA B O 1
ATOM 1980 N N . LEU B 1 99 ? -8.398 20 9 1 97.12 99 LEU B N 1
ATOM 1981 C CA . LEU B 1 99 ? -7.16 19.562 9.633 1 97.12 99 LEU B CA 1
ATOM 1982 C C . LEU B 1 99 ? -6.508 20.719 10.398 1 97.12 99 LEU B C 1
ATOM 1984 O O . LEU B 1 99 ? -6.098 20.547 11.547 1 97.12 99 LEU B O 1
ATOM 1988 N N . VAL B 1 100 ? -6.422 21.859 9.773 1 96.44 100 VAL B N 1
ATOM 1989 C CA . VAL B 1 100 ? -5.816 23.016 10.414 1 96.44 100 VAL B CA 1
ATOM 1990 C C . VAL B 1 100 ? -6.645 23.422 11.633 1 96.44 100 VAL B C 1
ATOM 1992 O O . VAL B 1 100 ? -6.094 23.781 12.672 1 96.44 100 VAL B O 1
ATOM 1995 N N . ALA B 1 101 ? -7.961 23.375 11.477 1 96.38 101 ALA B N 1
ATOM 1996 C CA . ALA B 1 101 ? -8.836 23.672 12.609 1 96.38 101 ALA B CA 1
ATOM 1997 C C . ALA B 1 101 ? -8.547 22.734 13.781 1 96.38 101 ALA B C 1
ATOM 1999 O O . ALA B 1 101 ? -8.492 23.172 14.93 1 96.38 101 ALA B O 1
ATOM 2000 N N . LEU B 1 102 ? -8.359 21.469 13.5 1 97.31 102 LEU B N 1
ATOM 2001 C CA . LEU B 1 102 ? -8.039 20.484 14.531 1 97.31 102 LEU B CA 1
ATOM 2002 C C . LEU B 1 102 ? -6.707 20.812 15.195 1 97.31 102 LEU B C 1
ATOM 2004 O O . LEU B 1 102 ? -6.566 20.688 16.422 1 97.31 102 LEU B O 1
ATOM 2008 N N . ILE B 1 103 ? -5.715 21.141 14.375 1 97.69 103 ILE B N 1
ATOM 2009 C CA . ILE B 1 103 ? -4.395 21.484 14.891 1 97.69 103 ILE B CA 1
ATOM 2010 C C . ILE B 1 103 ? -4.508 22.656 15.867 1 97.69 103 ILE B C 1
ATOM 2012 O O . ILE B 1 103 ? -3.887 22.641 16.938 1 97.69 103 ILE B O 1
ATOM 2016 N N . HIS B 1 104 ? -5.324 23.641 15.555 1 97.19 104 HIS B N 1
ATOM 2017 C CA . HIS B 1 104 ? -5.473 24.844 16.375 1 97.19 104 HIS B CA 1
ATOM 2018 C C . HIS B 1 104 ? -6.301 24.562 17.625 1 97.19 104 HIS B C 1
ATOM 2020 O O . HIS B 1 104 ? -6.109 25.188 18.656 1 97.19 104 HIS B O 1
ATOM 2026 N N . ASP B 1 105 ? -7.246 23.672 17.438 1 96.88 105 ASP B N 1
ATOM 2027 C CA . ASP B 1 105 ? -8.172 23.359 18.516 1 96.88 105 ASP B CA 1
ATOM 2028 C C . ASP B 1 105 ? -8.273 21.859 18.766 1 96.88 105 ASP B C 1
ATOM 2030 O O . ASP B 1 105 ? -9.234 21.219 18.328 1 96.88 105 ASP B O 1
ATOM 2034 N N . PRO B 1 106 ? -7.297 21.297 19.547 1 97.38 106 PRO B N 1
ATOM 2035 C CA . PRO B 1 106 ? -7.285 19.859 19.812 1 97.38 106 PRO B CA 1
ATOM 2036 C C . PRO B 1 106 ? -8.57 19.375 20.484 1 97.38 106 PRO B C 1
ATOM 2038 O O . PRO B 1 106 ? -9.234 20.141 21.172 1 97.38 106 PRO B O 1
ATOM 2041 N N . GLU B 1 107 ? -8.914 18.172 20.219 1 95.69 107 GLU B N 1
ATOM 2042 C CA . GLU B 1 107 ? -10.078 17.516 20.812 1 95.69 107 GLU B CA 1
ATOM 2043 C C . GLU B 1 107 ? -9.648 16.406 21.781 1 95.69 107 GLU B C 1
ATOM 2045 O O . GLU B 1 107 ? -9.656 15.234 21.422 1 95.69 107 GLU B O 1
ATOM 2050 N N . PRO B 1 108 ? -9.398 16.75 23.031 1 96 108 PRO B N 1
ATOM 2051 C CA . PRO B 1 108 ? -8.883 15.781 24 1 96 108 PRO B CA 1
ATOM 2052 C C . PRO B 1 108 ? -9.883 14.664 24.297 1 96 108 PRO B C 1
ATOM 2054 O O . PRO B 1 108 ? -9.5 13.625 24.844 1 96 108 PRO B O 1
ATOM 2057 N N . GLU B 1 109 ? -11.156 14.859 23.875 1 94.12 109 GLU B N 1
ATOM 2058 C CA . GLU B 1 109 ? -12.195 13.867 24.141 1 94.12 109 GLU B CA 1
ATOM 2059 C C . GLU B 1 109 ? -12.094 12.688 23.172 1 94.12 109 GLU B C 1
ATOM 2061 O O . GLU B 1 109 ? -12.695 11.641 23.391 1 94.12 109 GLU B O 1
ATOM 2066 N N . HIS B 1 110 ? -11.367 12.805 22.078 1 92.25 110 HIS B N 1
ATOM 2067 C CA . HIS B 1 110 ? -11.117 11.773 21.078 1 92.25 110 HIS B CA 1
ATOM 2068 C C . HIS B 1 110 ? -9.633 11.641 20.781 1 92.25 110 HIS B C 1
ATOM 2070 O O . HIS B 1 110 ? -9.203 11.828 19.641 1 92.25 110 HIS B O 1
ATOM 2076 N N . PRO B 1 111 ? -8.844 11.273 21.812 1 95.62 111 PRO B N 1
ATOM 2077 C CA . PRO B 1 111 ? -7.391 11.336 21.672 1 95.62 111 PRO B CA 1
ATOM 2078 C C . PRO B 1 111 ? -6.805 10.109 20.984 1 95.62 111 PRO B C 1
ATOM 2080 O O . PRO B 1 111 ? -7.309 8.992 21.156 1 95.62 111 PRO B O 1
ATOM 2083 N N . LEU B 1 112 ? -5.824 10.336 20.156 1 96.44 112 LEU B N 1
ATOM 2084 C CA . LEU B 1 112 ? -4.945 9.266 19.703 1 96.44 112 LEU B CA 1
ATOM 2085 C C . LEU B 1 112 ? -3.752 9.109 20.641 1 96.44 112 LEU B C 1
ATOM 2087 O O . LEU B 1 112 ? -3.137 8.039 20.688 1 96.44 112 LEU B O 1
ATOM 2091 N N . ARG B 1 113 ? -3.408 10.219 21.359 1 96.94 113 ARG B N 1
ATOM 2092 C CA . ARG B 1 113 ? -2.396 10.219 22.406 1 96.94 113 ARG B CA 1
ATOM 2093 C C . ARG B 1 113 ? -2.996 10.633 23.75 1 96.94 113 ARG B C 1
ATOM 2095 O O . ARG B 1 113 ? -3.109 11.828 24.031 1 96.94 113 ARG B O 1
ATOM 2102 N N . GLY B 1 114 ? -3.262 9.672 24.516 1 96.44 114 GLY B N 1
ATOM 2103 C CA . GLY B 1 114 ? -3.949 9.906 25.781 1 96.44 114 GLY B CA 1
ATOM 2104 C C . GLY B 1 114 ? -3.152 10.766 26.75 1 96.44 114 GLY B C 1
ATOM 2105 O O . GLY B 1 114 ? -3.721 11.578 27.469 1 96.44 114 GLY B O 1
ATOM 2106 N N . ASP B 1 115 ? -1.895 10.5 26.734 1 97.88 115 ASP B N 1
ATOM 2107 C CA . ASP B 1 115 ? -1.037 11.266 27.625 1 97.88 115 ASP B CA 1
ATOM 2108 C C . ASP B 1 115 ? -1.063 12.758 27.281 1 97.88 115 ASP B C 1
ATOM 2110 O O . ASP B 1 115 ? -1.154 13.609 28.156 1 97.88 115 ASP B O 1
ATOM 2114 N N . LEU B 1 116 ? -1.026 13.094 26.031 1 98.31 116 LEU B N 1
ATOM 2115 C CA . 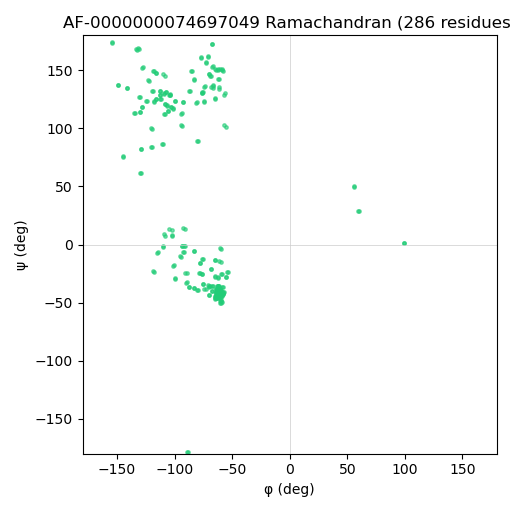LEU B 1 116 ? -1.073 14.492 25.609 1 98.31 116 LEU B CA 1
ATOM 2116 C C . LEU B 1 116 ? -2.455 15.086 25.844 1 98.31 116 LEU B C 1
ATOM 2118 O O . LEU B 1 116 ? -2.574 16.266 26.188 1 98.31 116 LEU B O 1
ATOM 2122 N N . ALA B 1 117 ? -3.463 14.273 25.672 1 98.31 117 ALA B N 1
ATOM 2123 C CA . ALA B 1 117 ? -4.82 14.734 25.969 1 98.31 117 ALA B CA 1
ATOM 2124 C C . ALA B 1 117 ? -4.973 15.102 27.438 1 98.31 117 ALA B C 1
ATOM 2126 O O . ALA B 1 117 ? -5.59 16.125 27.766 1 98.31 117 ALA B O 1
ATOM 2127 N N . GLU B 1 118 ? -4.445 14.281 28.234 1 98.25 118 GLU B N 1
ATOM 2128 C CA . GLU B 1 118 ? -4.484 14.555 29.672 1 98.25 118 GLU B CA 1
ATOM 2129 C C . GLU B 1 118 ? -3.729 15.836 30.016 1 98.25 118 GLU B C 1
ATOM 2131 O O . GLU B 1 118 ? -4.219 16.672 30.781 1 98.25 118 GLU B O 1
ATOM 2136 N N . GLU B 1 119 ? -2.57 15.953 29.453 1 98.56 119 GLU B N 1
ATOM 2137 C CA . GLU B 1 119 ? -1.786 17.172 29.672 1 98.56 119 GLU B CA 1
ATOM 2138 C C . GLU B 1 119 ? -2.521 18.406 29.172 1 98.56 119 GLU B C 1
ATOM 2140 O O . GLU B 1 119 ? -2.557 19.438 29.844 1 98.56 119 GLU B O 1
ATOM 2145 N N . TYR B 1 120 ? -3.162 18.328 28.047 1 98.44 120 TYR B N 1
ATOM 2146 C CA . TYR B 1 120 ? -3.918 19.406 27.438 1 98.44 120 TYR B CA 1
ATOM 2147 C C . TYR B 1 120 ? -5.082 19.828 28.328 1 98.44 120 TYR B C 1
ATOM 2149 O O . TYR B 1 120 ? -5.391 21.016 28.438 1 98.44 120 TYR B O 1
ATOM 2157 N N . THR B 1 121 ? -5.672 18.828 29 1 98.12 121 THR B N 1
ATOM 2158 C CA . THR B 1 121 ? -6.875 19.062 29.781 1 98.12 121 THR B CA 1
ATOM 2159 C C . THR B 1 121 ? -6.516 19.516 31.203 1 98.12 121 THR B C 1
ATOM 2161 O O . THR B 1 121 ? -7.141 20.422 31.75 1 98.12 121 THR B O 1
ATOM 2164 N N . LYS B 1 122 ? -5.469 19 31.781 1 98.06 122 LYS B N 1
ATOM 2165 C CA . LYS B 1 122 ? -5.176 19.188 33.188 1 98.06 122 LYS B CA 1
ATOM 2166 C C . LYS B 1 122 ? -4.129 20.281 33.406 1 98.06 122 LYS B C 1
ATOM 2168 O O . LYS B 1 122 ? -4.074 20.906 34.469 1 98.06 122 LYS B O 1
ATOM 2173 N N . ASP B 1 123 ? -3.283 20.406 32.406 1 98.19 123 ASP B N 1
ATOM 2174 C CA . ASP B 1 123 ? -2.207 21.391 32.5 1 98.19 123 ASP B CA 1
ATOM 2175 C C . ASP B 1 123 ? -1.912 22.016 31.141 1 98.19 123 ASP B C 1
ATOM 2177 O O . ASP B 1 123 ? -0.841 21.797 30.578 1 98.19 123 ASP B O 1
ATOM 2181 N N . ARG B 1 124 ? -2.764 22.938 30.672 1 97.69 124 ARG B N 1
ATOM 2182 C CA . ARG B 1 124 ? -2.713 23.547 29.328 1 97.69 124 ARG B CA 1
ATOM 2183 C C . ARG B 1 124 ? -1.41 24.312 29.125 1 97.69 124 ARG B C 1
ATOM 2185 O O . ARG B 1 124 ? -0.833 24.281 28.047 1 97.69 124 ARG B O 1
ATOM 2192 N N . LYS B 1 125 ? -1.03 25 30.203 1 98.12 125 LYS B N 1
ATOM 2193 C CA . LYS B 1 125 ? 0.201 25.781 30.125 1 98.12 125 LYS B CA 1
ATOM 2194 C C . LYS B 1 125 ? 1.4 24.891 29.828 1 98.12 125 LYS B C 1
ATOM 2196 O O . LYS B 1 125 ? 2.23 25.219 28.969 1 98.12 125 LYS B O 1
ATOM 2201 N N . LYS B 1 126 ? 1.494 23.828 30.578 1 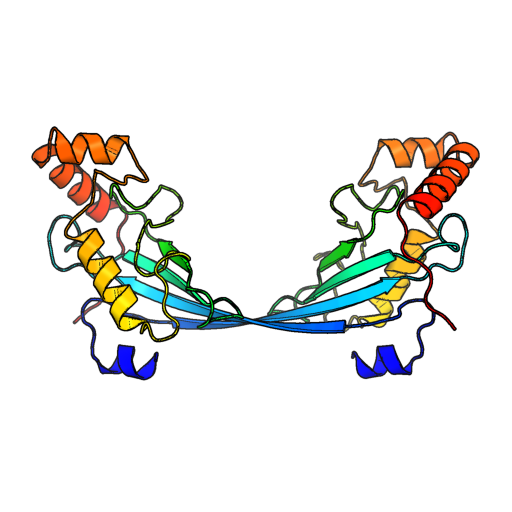98.56 126 LYS B N 1
ATOM 2202 C CA . LYS B 1 126 ? 2.568 22.859 30.344 1 98.56 126 LYS B CA 1
ATOM 2203 C C . LYS B 1 126 ? 2.488 22.281 28.938 1 98.56 126 LYS B C 1
ATOM 2205 O O . LYS B 1 126 ? 3.51 22.125 28.266 1 98.56 126 LYS B O 1
ATOM 2210 N N . PHE B 1 127 ? 1.271 22 28.484 1 98.62 127 PHE B N 1
ATOM 2211 C CA . PHE B 1 127 ? 1.066 21.453 27.141 1 98.62 127 PHE B CA 1
ATOM 2212 C C . PHE B 1 127 ? 1.593 22.422 26.078 1 98.62 127 PHE B C 1
ATOM 2214 O O . PHE B 1 127 ? 2.322 22.016 25.172 1 98.62 127 PHE B O 1
ATOM 2221 N N . ILE B 1 128 ? 1.188 23.625 26.203 1 98.31 128 ILE B N 1
ATOM 2222 C CA . ILE B 1 128 ? 1.559 24.641 25.219 1 98.31 128 ILE B CA 1
ATOM 2223 C C . ILE B 1 128 ? 3.078 24.781 25.172 1 98.31 128 ILE B C 1
ATOM 2225 O O . ILE B 1 128 ? 3.67 24.828 24.094 1 98.31 128 ILE B O 1
ATOM 2229 N N . LYS B 1 129 ? 3.686 24.828 26.344 1 98.5 129 LYS B N 1
ATOM 2230 C CA . LYS B 1 129 ? 5.137 24.938 26.422 1 98.5 129 LYS B CA 1
ATOM 2231 C C . LYS B 1 129 ? 5.82 23.766 25.75 1 98.5 129 LYS B C 1
ATOM 2233 O O . LYS B 1 129 ? 6.738 23.938 24.938 1 98.5 129 LYS B O 1
ATOM 2238 N N . ASN B 1 130 ? 5.379 22.562 26.062 1 98.69 130 ASN B N 1
ATOM 2239 C CA . ASN B 1 130 ? 5.961 21.359 25.484 1 98.69 130 ASN B CA 1
ATOM 2240 C C . ASN B 1 130 ? 5.746 21.312 23.969 1 98.69 130 ASN B C 1
ATOM 2242 O O . ASN B 1 130 ? 6.645 20.906 23.219 1 98.69 130 ASN B O 1
ATOM 2246 N N . ALA B 1 131 ? 4.543 21.688 23.562 1 98.75 131 ALA B N 1
ATOM 2247 C CA . ALA B 1 131 ? 4.227 21.703 22.125 1 98.75 131 ALA B CA 1
ATOM 2248 C C . ALA B 1 131 ? 5.105 22.688 21.375 1 98.75 131 ALA B C 1
ATOM 2250 O O . ALA B 1 131 ? 5.562 22.406 20.266 1 98.75 131 ALA B O 1
ATOM 2251 N N . GLU B 1 132 ? 5.352 23.859 22 1 98.5 132 GLU B N 1
ATOM 2252 C CA . GLU B 1 132 ? 6.238 24.844 21.391 1 98.5 132 GLU B CA 1
ATOM 2253 C C . GLU B 1 132 ? 7.66 24.312 21.266 1 98.5 132 GLU B C 1
ATOM 2255 O O . GLU B 1 132 ? 8.305 24.484 20.234 1 98.5 132 GLU B O 1
ATOM 2260 N N . GLU B 1 133 ? 8.156 23.703 22.359 1 98.5 133 GLU B N 1
ATOM 2261 C CA . GLU B 1 133 ? 9.508 23.141 22.344 1 98.5 133 GLU B CA 1
ATOM 2262 C C . GLU B 1 133 ? 9.625 22.031 21.312 1 98.5 133 GLU B C 1
ATOM 2264 O O . GLU B 1 133 ? 10.633 21.938 20.609 1 98.5 133 GLU B O 1
ATOM 2269 N N . PHE B 1 134 ? 8.641 21.203 21.234 1 98.56 134 PHE B N 1
ATOM 2270 C CA . PHE B 1 134 ? 8.617 20.109 20.281 1 98.56 134 PHE B CA 1
ATOM 2271 C C . PHE B 1 134 ? 8.602 20.641 18.844 1 98.56 134 PHE B C 1
ATOM 2273 O O . PHE B 1 134 ? 9.289 20.109 17.969 1 98.56 134 PHE B O 1
ATOM 2280 N N . THR B 1 135 ? 7.738 21.688 18.594 1 98.56 135 THR B N 1
ATOM 2281 C CA . THR B 1 135 ? 7.672 22.328 17.281 1 98.56 135 THR B CA 1
ATOM 2282 C C . THR B 1 135 ? 9.031 22.891 16.891 1 98.56 135 THR B C 1
ATOM 2284 O O . THR B 1 135 ? 9.492 22.688 15.766 1 98.56 135 THR B O 1
ATOM 2287 N N . LYS B 1 136 ? 9.688 23.531 17.828 1 97.75 136 LYS B N 1
ATOM 2288 C CA . LYS B 1 136 ? 11.016 24.078 17.578 1 97.75 136 LYS B CA 1
ATOM 2289 C C . LYS B 1 136 ? 12.008 22.984 17.203 1 97.75 136 LYS B C 1
ATOM 2291 O O . LYS B 1 136 ? 12.859 23.172 16.344 1 97.75 136 LYS B O 1
ATOM 2296 N N . LYS B 1 137 ? 11.859 21.922 17.812 1 98.19 137 LYS B N 1
ATOM 2297 C CA . LYS B 1 137 ? 12.836 20.844 17.672 1 98.19 137 LYS B CA 1
ATOM 2298 C C . LYS B 1 137 ? 12.594 20.047 16.391 1 98.19 137 LYS B C 1
ATOM 2300 O O . LYS B 1 137 ? 13.547 19.594 15.742 1 98.19 137 LYS B O 1
ATOM 2305 N N . TYR B 1 138 ? 11.297 19.797 16.047 1 98.19 138 TYR B N 1
ATOM 2306 C CA . TYR B 1 138 ? 11.039 18.75 15.07 1 98.19 138 TYR B CA 1
ATOM 2307 C C . TYR B 1 138 ? 10.367 19.328 13.828 1 98.19 138 TYR B C 1
ATOM 2309 O O . TYR B 1 138 ? 10.375 18.703 12.766 1 98.19 138 TYR B O 1
ATOM 2317 N N . ALA B 1 139 ? 9.672 20.5 13.914 1 98.31 139 ALA B N 1
ATOM 2318 C CA . ALA B 1 139 ? 8.938 21.047 12.781 1 98.31 139 ALA B CA 1
ATOM 2319 C C . ALA B 1 139 ? 9.883 21.469 11.664 1 98.31 139 ALA B C 1
ATOM 2321 O O . ALA B 1 139 ? 11.062 21.734 11.914 1 98.31 139 ALA B O 1
ATOM 2322 N N . GLU B 1 140 ? 9.414 21.469 10.469 1 97.81 140 GLU B N 1
ATOM 2323 C CA . GLU B 1 140 ? 10.164 22.047 9.352 1 97.81 140 GLU B CA 1
ATOM 2324 C C . GLU B 1 140 ? 10.094 23.562 9.352 1 97.81 140 GLU B C 1
ATOM 2326 O O . GLU B 1 140 ? 9.203 24.156 9.969 1 97.81 140 GLU B O 1
ATOM 2331 N N . LYS B 1 141 ? 11.055 24.156 8.633 1 96.31 141 LYS B N 1
ATOM 2332 C CA . LYS B 1 141 ? 11.023 25.609 8.5 1 96.31 141 LYS B CA 1
ATOM 2333 C C . LYS B 1 141 ? 9.812 26.062 7.695 1 96.31 141 LYS B C 1
ATOM 2335 O O . LYS B 1 141 ? 9.469 25.453 6.68 1 96.31 141 LYS B O 1
ATOM 2340 N N . ARG B 1 142 ? 9.18 27.109 8.172 1 94.38 142 ARG B N 1
ATOM 2341 C CA . ARG B 1 142 ? 8.062 27.688 7.43 1 94.38 142 ARG B CA 1
ATOM 2342 C C . ARG B 1 142 ? 8.508 28.188 6.062 1 94.38 142 ARG B C 1
ATOM 2344 O O . ARG B 1 142 ? 9.57 28.812 5.938 1 94.38 142 ARG B O 1
ATOM 2351 N N . PRO B 1 143 ? 7.711 27.875 5.09 1 89.88 143 PRO B N 1
ATOM 2352 C CA . PRO B 1 143 ? 8.039 28.422 3.775 1 89.88 143 PRO B CA 1
ATOM 2353 C C . PRO B 1 143 ? 7.926 29.953 3.736 1 89.88 143 PRO B C 1
ATOM 2355 O O . PRO B 1 143 ? 7.137 30.531 4.48 1 89.88 143 PRO B O 1
ATOM 2358 N N . ALA B 1 144 ? 8.789 30.547 2.805 1 82.12 144 ALA B N 1
ATOM 2359 C CA . ALA B 1 144 ? 8.781 32 2.662 1 82.12 144 ALA B CA 1
ATOM 2360 C C . ALA B 1 144 ? 7.473 32.5 2.049 1 82.12 144 ALA B C 1
ATOM 2362 O O . ALA B 1 144 ? 6.898 31.812 1.19 1 82.12 144 ALA B O 1
ATOM 2363 N N . ASP B 1 145 ? 6.855 33.562 2.562 1 70.44 145 ASP B N 1
ATOM 2364 C CA . ASP B 1 145 ? 5.633 34.156 2.027 1 70.44 145 ASP B CA 1
ATOM 2365 C C . ASP B 1 145 ? 5.859 34.719 0.624 1 70.44 145 ASP B C 1
ATOM 2367 O O . ASP B 1 145 ? 6.961 35.156 0.299 1 70.44 145 ASP B O 1
#

Sequence (290 aa):
ELQDIRSSGMKIFRDIHVDESSVLNWQGLIVPENPPYSKGAFRIDINFPAEYPFKPPKITFKTKIYHPNIDEKGQVCLPIISPENWKPATKTDQVIQALVALIHDPEPEHPLRGDLAEEYTKDRKKFIKNAEEFTKKYAEKRPADELQDIRSSGMKIFRDIHVDESSVLNWQGLIVPENPPYSKGAFRIDINFPAEYPFKPPKITFKTKIYHPNIDEKGQVCLPIISPENWKPATKTDQVIQALVALIHDPEPEHPLRGDLAEEYTKDRKKFIKNAEEFTKKYAEKRPAD

Foldseek 3Di:
DVVCVVVVPPVVDDPDDDDDADKDKDKDWDQACDAPQNQFIWIKIWIDTRPAPLAFTFIFTPWDALAFQADRRRGGDFQQRDNVNDDNPDDPVNVSVSVSVCVRPPDLVNGPHVVLSCCCVPPVPVSRVVRNVSSVVTGHGDDDD/DVVCVVVVPPVVDDPDDDDDADKDKDKDWDQACDAPQNQFIWIKIWIDTRPAPLAFTFIFTPWDALAFQADRRRGGDFQQRDNVNDDSPDDPVNVSVSVSVCVRPPDLVNGPHVVLSCCCVPPVPVSRVVRNVSSVVTGHGDDDD

Radius of gyration: 25.64 Å; Cα contacts (8 Å, |Δi|>4): 565; chains: 2; bounding box: 39×74×60 Å

InterPro domains:
  IPR000608 Ubiquitin-conjugating (UBC), catalytic core domain [PF00179] (1-134)
  IPR000608 Ubiquitin-conjugating (UBC), catalytic core domain [PS50127] (1-140)
  IPR016135 Ubiquitin-conjugating enzyme/RWD-like [G3DSA:3.10.110.10] (1-145)
  IPR016135 Ubiquitin-conjugating enzyme/RWD-like [SSF54495] (2-141)
  IPR023313 Ubiquitin-conjugating enzyme, active site [PS00183] (66-81)

Organism: Acropora cervicornis (NCBI:txid6130)

Nearest PDB structures (foldseek):
  4q5h-assembly1_C  TM=8.397E-01  e=1.654E-21  Homo sapiens
  8eaz-assembly1_C  TM=8.384E-01  e=7.577E-21  Homo sapiens
  7oik-assembly1_B  TM=8.421E-01  e=5.940E-21  Homo sapiens
  5tte-assembly1_E  TM=8.496E-01  e=2.409E-20  Homo sapiens
  5hpt-assembly1_C  TM=8.424E-01  e=5.648E-20  Homo sapiens

pLDDT: mean 92.31, std 8.67, range [59.78, 98.75]